Protein AF-A0A507DXB1-F1 (afdb_monomer)

pLDDT: mean 76.37, std 22.43, range [32.22, 96.0]

Sequence (219 aa):
MSDSGNCDELVELLEEDDVKDALNLSEVEEDTAASPPPEQDPILLEKQAWVKRMRLMFCVREDLEITKNIIHEDGTLNQEYFRPPKGIKLMGEEVKKWTEKERGLLVKGIETYGIGHFREISEALLPDWQPNDLRVKSMRLVGRQNLQEYKDWKGDEEAIKAEFERNKDIGTRLGCWKSGVLVYDDDGKVDAEIKANPVKRGADIKGGLERSDKKRRRV

Mean predicted aligned error: 17.16 Å

Foldseek 3Di:
DDDDDDDDDDDDDDPDDDDDDDDDDDDDDDDDDDDPPPPDDVVVVVVVQVQLVVCVVPQDDPVDPLSCQQADPSSHGNPCSVDDPPPPPVPDPPPDDDDPQVVQLLLVLCQPFNQPPLVVSCVPRNVVDDSVNSNVVLQLQLQAPDCPLRVRAHDHSVLSVVSLVVQVVLCVVVVQRDPNHRDDDPVCVSVVVCVVPPRDGPVNVPPPPDDDDPPDDDD

Solvent-accessible surface area (backbone atoms only — not comparable to full-atom values): 13920 Å² total; per-residue (Å²): 138,89,80,92,81,88,78,87,82,90,88,83,90,85,84,89,78,87,85,72,96,80,82,83,88,74,88,83,79,92,79,90,78,88,70,80,78,75,90,68,57,68,69,56,53,51,50,50,53,51,52,20,51,50,39,54,68,71,56,43,46,94,91,38,74,80,29,56,62,46,45,43,98,85,28,46,74,36,67,70,66,77,43,77,62,90,82,65,62,75,83,77,69,74,79,83,74,92,46,70,69,58,52,52,43,48,44,53,30,26,45,72,66,9,37,84,43,35,60,61,31,15,73,75,70,36,69,91,47,55,39,68,56,51,50,56,50,48,21,53,59,37,11,28,67,74,55,74,88,38,56,67,38,45,41,53,72,66,53,34,49,53,44,20,52,53,30,47,52,52,10,61,76,71,72,31,56,52,97,64,18,26,48,86,50,96,84,45,60,56,59,52,52,41,68,76,56,60,81,86,47,64,76,65,69,68,68,80,79,82,86,80,83,82,79,75,86,74,134

Organism: NCBI:txid109895

Radius of gyration: 30.21 Å; Cα contacts (8 Å, |Δi|>4): 173; chains: 1; bounding box: 98×51×79 Å

Structure (mmCIF, N/CA/C/O backbone):
data_AF-A0A507DXB1-F1
#
_entry.id   AF-A0A507DXB1-F1
#
loop_
_atom_site.group_PDB
_atom_site.id
_atom_site.type_symbol
_atom_site.label_atom_id
_atom_site.label_alt_id
_atom_site.label_comp_id
_atom_site.label_asym_id
_atom_site.label_entity_id
_atom_site.label_seq_id
_atom_site.pdbx_PDB_ins_code
_atom_site.Cartn_x
_atom_site.Cartn_y
_atom_site.Cartn_z
_atom_site.occupancy
_atom_site.B_iso_or_equiv
_atom_site.auth_seq_id
_atom_site.auth_comp_id
_atom_site.auth_asym_id
_atom_site.auth_atom_id
_atom_site.pdbx_PDB_model_num
ATOM 1 N N . MET A 1 1 ? 16.036 -32.304 45.472 1.00 38.28 1 MET A N 1
ATOM 2 C CA . MET A 1 1 ? 15.808 -33.636 44.883 1.00 38.28 1 MET A CA 1
ATOM 3 C C . MET A 1 1 ? 14.825 -33.414 43.743 1.00 38.28 1 MET A C 1
ATOM 5 O O . MET A 1 1 ? 13.633 -33.493 43.979 1.00 38.28 1 MET A O 1
ATOM 9 N N . SER A 1 2 ? 15.207 -32.770 42.637 1.00 36.53 2 SER A N 1
ATOM 10 C CA . SER A 1 2 ? 16.297 -33.064 41.679 1.00 36.53 2 SER A CA 1
ATOM 11 C C . SER A 1 2 ? 15.935 -34.235 40.765 1.00 36.53 2 SER A C 1
ATOM 13 O O . SER A 1 2 ? 15.951 -35.363 41.240 1.00 36.53 2 SER A O 1
ATOM 15 N N . ASP A 1 3 ? 15.565 -33.887 39.527 1.00 35.03 3 ASP A N 1
ATOM 16 C CA . ASP A 1 3 ? 15.722 -34.583 38.228 1.00 35.03 3 ASP A CA 1
ATOM 17 C C . ASP A 1 3 ? 14.654 -33.990 37.288 1.00 35.03 3 ASP A C 1
ATOM 19 O O . ASP A 1 3 ? 13.469 -34.209 37.508 1.00 35.03 3 ASP A O 1
ATOM 23 N N . SER A 1 4 ? 14.883 -33.111 36.303 1.00 37.25 4 SER A N 1
ATOM 24 C CA . SER A 1 4 ? 16.007 -32.771 35.408 1.00 37.25 4 SER A CA 1
ATOM 25 C C . SER A 1 4 ? 16.523 -33.901 34.510 1.00 37.25 4 SER A C 1
ATOM 27 O O . SER A 1 4 ? 17.520 -34.538 34.815 1.00 37.25 4 SER A O 1
ATOM 29 N N . GLY A 1 5 ? 15.880 -34.044 33.347 1.00 34.66 5 GLY A N 1
ATOM 30 C CA . GLY A 1 5 ? 16.456 -34.511 32.076 1.00 34.66 5 GLY A CA 1
ATOM 31 C C . GLY A 1 5 ? 15.629 -33.860 30.959 1.00 34.66 5 GLY A C 1
ATOM 32 O O . GLY A 1 5 ? 14.415 -34.034 30.937 1.00 34.66 5 GLY A O 1
ATOM 33 N N . ASN A 1 6 ? 16.117 -32.843 30.251 1.00 32.84 6 ASN A N 1
ATOM 34 C CA . ASN A 1 6 ? 17.173 -32.790 29.229 1.00 32.84 6 ASN A CA 1
ATOM 35 C C . ASN A 1 6 ? 16.816 -33.513 27.918 1.00 32.84 6 ASN A C 1
ATOM 37 O O . ASN A 1 6 ? 16.997 -34.721 27.811 1.00 32.84 6 ASN A O 1
ATOM 41 N N . CYS A 1 7 ? 16.341 -32.718 26.957 1.00 32.81 7 CYS A N 1
ATOM 42 C CA . CYS A 1 7 ? 16.676 -32.739 25.528 1.00 32.81 7 CYS A CA 1
ATOM 43 C C . CYS A 1 7 ? 16.739 -31.237 25.157 1.00 32.81 7 CYS A C 1
ATOM 45 O O . CYS A 1 7 ? 15.731 -30.550 25.325 1.00 32.81 7 CYS A O 1
ATOM 47 N N . ASP A 1 8 ? 17.909 -30.621 24.952 1.00 32.22 8 ASP A N 1
ATOM 48 C CA . ASP A 1 8 ? 18.687 -30.616 23.695 1.00 32.22 8 ASP A CA 1
ATOM 49 C C . ASP A 1 8 ? 17.769 -30.494 22.463 1.00 32.22 8 ASP A C 1
ATOM 51 O O . ASP A 1 8 ? 16.849 -31.288 22.293 1.00 32.22 8 ASP A O 1
ATOM 55 N N . GLU A 1 9 ? 17.909 -29.557 21.530 1.00 37.88 9 GLU A N 1
ATOM 56 C CA . GLU A 1 9 ? 18.975 -28.622 21.149 1.00 37.88 9 GLU A CA 1
ATOM 57 C C . GLU A 1 9 ? 18.393 -27.830 19.942 1.00 37.88 9 GLU A C 1
ATOM 59 O O . GLU A 1 9 ? 17.411 -28.288 19.353 1.00 37.88 9 GLU A O 1
ATOM 64 N N . LEU A 1 10 ? 19.002 -26.706 19.535 1.00 37.66 10 LEU A N 1
ATOM 65 C CA . LEU A 1 10 ? 18.663 -25.832 18.381 1.00 37.66 10 LEU A CA 1
ATOM 66 C C . LEU A 1 10 ? 17.673 -24.689 18.681 1.00 37.66 10 LEU A C 1
ATOM 68 O O . LEU A 1 10 ? 16.461 -24.847 18.587 1.00 37.66 10 LEU A O 1
ATOM 72 N N . VAL A 1 11 ? 18.182 -23.492 18.986 1.00 34.91 11 VAL A N 1
ATOM 73 C CA . VAL A 1 11 ? 18.620 -22.496 17.984 1.00 34.91 11 VAL A CA 1
ATOM 74 C C . VAL A 1 11 ? 19.395 -21.413 18.743 1.00 34.91 11 VAL A C 1
ATOM 76 O O . VAL 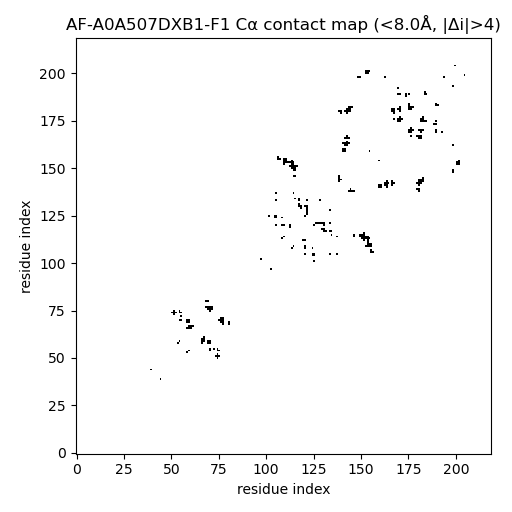A 1 11 ? 18.818 -20.530 19.371 1.00 34.91 11 VAL A O 1
ATOM 79 N N . GLU A 1 12 ? 20.716 -21.506 18.679 1.00 41.00 12 GLU A N 1
ATOM 80 C CA . GLU A 1 12 ? 21.653 -20.425 18.974 1.00 41.00 12 GLU A CA 1
ATOM 81 C C . GLU A 1 12 ? 22.446 -20.177 17.680 1.00 41.00 12 GLU A C 1
ATOM 83 O O . GLU A 1 12 ? 22.574 -21.098 16.869 1.00 41.00 12 GLU A O 1
ATOM 88 N N . LEU A 1 13 ? 22.974 -18.959 17.519 1.00 35.56 13 LEU A N 1
ATOM 89 C CA . LEU A 1 13 ? 23.739 -18.413 16.382 1.00 35.56 13 LEU A CA 1
ATOM 90 C C . LEU A 1 13 ? 22.901 -17.629 15.366 1.00 35.56 13 LEU A C 1
ATOM 92 O O . LEU A 1 13 ? 22.290 -18.193 14.465 1.00 35.56 13 LEU A O 1
ATOM 96 N N . LEU A 1 14 ? 22.929 -16.302 15.507 1.00 36.12 14 LEU A N 1
ATOM 97 C CA . LEU A 1 14 ? 23.659 -15.410 14.595 1.00 36.12 14 LEU A CA 1
ATOM 98 C C . LEU A 1 14 ? 23.798 -14.039 15.285 1.00 36.12 14 LEU A C 1
ATOM 100 O O . LEU A 1 14 ? 22.979 -13.139 15.113 1.00 36.12 14 LEU A O 1
ATOM 104 N N . GLU A 1 15 ? 24.833 -13.924 16.119 1.00 40.66 15 GLU A N 1
ATOM 105 C CA . GLU A 1 15 ? 25.498 -12.649 16.389 1.00 40.66 15 GLU A CA 1
ATOM 106 C C . GLU A 1 15 ? 26.364 -12.353 15.155 1.00 40.66 15 GLU A C 1
ATOM 108 O O . GLU A 1 15 ? 27.255 -13.133 14.820 1.00 40.66 15 GLU A O 1
ATOM 113 N N . GLU A 1 16 ? 26.056 -11.282 14.428 1.00 46.09 16 GLU A N 1
ATOM 114 C CA . GLU A 1 16 ? 26.865 -10.798 13.307 1.00 46.09 16 GLU A CA 1
ATOM 115 C C . GLU A 1 16 ? 27.632 -9.556 13.761 1.00 46.09 16 GLU A C 1
ATOM 117 O O . GLU A 1 16 ? 27.211 -8.435 13.503 1.00 46.09 16 GLU A O 1
ATOM 122 N N . ASP A 1 17 ? 28.755 -9.773 14.440 1.00 34.25 17 ASP A N 1
ATOM 123 C CA . ASP A 1 17 ? 29.845 -8.805 14.532 1.00 34.25 17 ASP A CA 1
ATOM 124 C C . ASP A 1 17 ? 31.179 -9.573 14.423 1.00 34.25 17 ASP A C 1
ATOM 126 O O . ASP A 1 17 ? 31.334 -10.668 14.960 1.00 34.25 17 ASP A O 1
ATOM 130 N N . ASP A 1 18 ? 32.124 -8.986 13.685 1.00 35.28 18 ASP A N 1
ATOM 131 C CA . ASP A 1 18 ? 33.522 -9.400 13.476 1.00 35.28 18 ASP A CA 1
ATOM 132 C C . ASP A 1 18 ? 33.858 -10.482 12.426 1.00 35.28 18 ASP A C 1
ATOM 134 O O . ASP A 1 18 ? 34.346 -11.574 12.723 1.00 35.28 18 ASP A O 1
ATOM 138 N N . VAL A 1 19 ? 33.860 -10.068 11.149 1.00 39.81 19 VAL A N 1
ATOM 139 C CA . VAL A 1 19 ? 34.942 -10.453 10.219 1.00 39.81 19 VAL A CA 1
ATOM 140 C C . VAL A 1 19 ? 35.536 -9.213 9.540 1.00 39.81 19 VAL A C 1
ATOM 142 O O . VAL A 1 19 ? 35.139 -8.813 8.453 1.00 39.81 19 VAL A O 1
ATOM 145 N N . LYS A 1 20 ? 36.545 -8.663 10.222 1.00 34.28 20 LYS A N 1
ATOM 146 C CA . LYS A 1 20 ? 37.866 -8.276 9.695 1.00 34.28 20 LYS A CA 1
ATOM 147 C C . LYS A 1 20 ? 37.921 -7.315 8.502 1.00 34.28 20 LYS A C 1
ATOM 149 O O . LYS A 1 20 ? 37.844 -7.704 7.340 1.00 34.28 20 LYS A O 1
ATOM 154 N N . ASP A 1 21 ? 38.286 -6.083 8.849 1.00 36.31 21 ASP A N 1
ATOM 155 C CA . ASP A 1 21 ? 39.489 -5.406 8.349 1.00 36.31 21 ASP A CA 1
ATOM 156 C C . ASP A 1 21 ? 40.369 -6.257 7.421 1.00 36.31 21 ASP A C 1
ATOM 158 O O . ASP A 1 21 ? 41.100 -7.139 7.877 1.00 36.31 21 ASP A O 1
ATOM 162 N N . ALA A 1 22 ? 40.332 -5.934 6.129 1.00 37.22 22 ALA A N 1
ATOM 163 C CA . ALA A 1 22 ? 41.485 -5.979 5.228 1.00 37.22 22 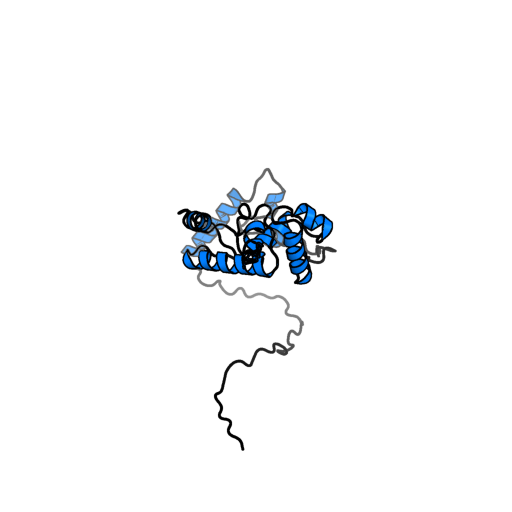ALA A CA 1
ATOM 164 C C . ALA A 1 22 ? 41.094 -5.445 3.840 1.00 37.22 22 ALA A C 1
ATOM 166 O O . ALA A 1 22 ? 41.004 -6.205 2.881 1.00 37.22 22 ALA A O 1
ATOM 167 N N . LEU A 1 23 ? 40.907 -4.130 3.695 1.00 34.09 23 LEU A N 1
ATOM 168 C CA . LEU A 1 23 ? 41.074 -3.479 2.390 1.00 34.09 23 LEU A CA 1
ATOM 169 C C . LEU A 1 23 ? 41.977 -2.260 2.548 1.00 34.09 23 LEU A C 1
ATOM 171 O O . LEU A 1 23 ? 41.557 -1.109 2.622 1.00 34.09 23 LEU A O 1
ATOM 175 N N . ASN A 1 24 ? 43.260 -2.599 2.624 1.00 34.44 24 ASN A N 1
ATOM 176 C CA . ASN A 1 24 ? 44.391 -1.735 2.364 1.00 34.44 24 ASN A CA 1
ATOM 177 C C . ASN A 1 24 ? 44.266 -1.196 0.925 1.00 34.44 24 ASN A C 1
ATOM 179 O O . ASN A 1 24 ? 44.469 -1.933 -0.040 1.00 34.44 24 ASN A O 1
ATOM 183 N N . LEU A 1 25 ? 43.865 0.071 0.790 1.00 44.59 25 LEU A N 1
ATOM 184 C CA . LEU A 1 25 ? 43.960 0.830 -0.453 1.00 44.59 25 LEU A CA 1
ATOM 185 C C . LEU A 1 25 ? 45.424 1.247 -0.644 1.00 44.59 25 LEU A C 1
ATOM 187 O O . LEU A 1 25 ? 45.868 2.246 -0.083 1.00 44.59 25 LEU A O 1
ATOM 191 N N . SER A 1 26 ? 46.156 0.509 -1.470 1.00 38.88 26 SER A N 1
ATOM 192 C CA . SER A 1 26 ? 47.374 1.010 -2.104 1.00 38.88 26 SER A CA 1
ATOM 193 C C . SER A 1 26 ? 47.528 0.373 -3.482 1.00 38.88 26 SER A C 1
ATOM 195 O O . SER A 1 26 ? 47.745 -0.830 -3.581 1.00 38.88 26 SER A O 1
ATOM 197 N N . GLU A 1 27 ? 47.353 1.219 -4.498 1.00 46.84 27 GLU A N 1
ATOM 198 C CA . GLU A 1 27 ? 48.038 1.213 -5.796 1.00 46.84 27 GLU A CA 1
ATOM 199 C C . GLU A 1 27 ? 48.141 -0.125 -6.544 1.00 46.84 27 GLU A C 1
ATOM 201 O O . GLU A 1 27 ? 49.010 -0.951 -6.278 1.00 46.84 27 GLU A O 1
ATOM 206 N N . VAL A 1 28 ? 47.325 -0.267 -7.593 1.00 37.84 28 VAL A N 1
ATOM 207 C CA . VAL A 1 28 ? 47.733 -1.025 -8.781 1.00 37.84 28 VAL A CA 1
ATOM 208 C C . VAL A 1 28 ? 47.441 -0.159 -10.000 1.00 37.84 28 VAL A C 1
ATOM 210 O O . VAL A 1 28 ? 46.286 0.096 -10.342 1.00 37.84 28 VAL A O 1
ATOM 213 N N . GLU A 1 29 ? 48.526 0.349 -10.573 1.00 39.09 29 GLU A N 1
ATOM 214 C CA . GLU A 1 29 ? 48.597 1.046 -11.851 1.00 39.09 29 GLU A CA 1
ATOM 215 C C . GLU A 1 29 ? 48.183 0.124 -13.013 1.00 39.09 29 GLU A C 1
ATOM 217 O O . GLU A 1 29 ? 48.260 -1.104 -12.928 1.00 39.09 29 GLU A O 1
ATOM 222 N N . GLU A 1 30 ? 47.734 0.743 -14.106 1.00 43.84 30 GLU A N 1
ATOM 223 C CA . GLU A 1 30 ? 47.574 0.122 -15.422 1.00 43.84 30 GLU A CA 1
ATOM 224 C C . GLU A 1 30 ? 48.871 -0.580 -15.856 1.00 43.84 30 GLU A C 1
ATOM 226 O O . GLU A 1 30 ? 49.918 0.054 -15.873 1.00 43.84 30 GLU A O 1
ATOM 231 N N . ASP A 1 31 ? 48.797 -1.838 -16.307 1.00 33.75 31 ASP A N 1
ATOM 232 C CA . ASP A 1 31 ? 49.164 -2.121 -17.698 1.00 33.75 31 ASP A CA 1
ATOM 233 C C . ASP A 1 31 ? 48.713 -3.504 -18.203 1.00 33.75 31 ASP A C 1
ATOM 235 O O . ASP A 1 31 ? 48.692 -4.517 -17.507 1.00 33.75 31 ASP A O 1
ATOM 239 N N . THR A 1 32 ? 48.345 -3.481 -19.478 1.00 42.72 32 THR A N 1
ATOM 240 C CA . THR A 1 32 ? 48.040 -4.538 -20.454 1.00 42.72 32 THR A CA 1
ATOM 241 C C . THR A 1 32 ? 48.289 -6.021 -20.118 1.00 42.72 32 THR A C 1
ATOM 243 O O . THR A 1 32 ? 49.425 -6.468 -20.007 1.00 42.72 32 THR A O 1
ATOM 246 N N . ALA A 1 33 ? 47.227 -6.830 -20.231 1.00 36.03 33 ALA A N 1
ATOM 247 C CA . ALA A 1 33 ? 47.224 -8.071 -21.023 1.00 36.03 33 ALA A CA 1
ATOM 248 C C . ALA A 1 33 ? 45.775 -8.546 -21.229 1.00 36.03 33 ALA A C 1
ATOM 250 O O . ALA A 1 33 ? 45.155 -9.134 -20.343 1.00 36.03 33 ALA A O 1
ATOM 251 N N . ALA A 1 34 ? 45.217 -8.275 -22.410 1.00 46.41 34 ALA A N 1
ATOM 252 C CA . ALA A 1 34 ? 43.920 -8.799 -22.818 1.00 46.41 34 ALA A CA 1
ATOM 253 C C . ALA A 1 34 ? 43.987 -10.333 -22.920 1.00 46.41 34 ALA A C 1
ATOM 255 O O . ALA A 1 34 ? 44.493 -10.885 -23.896 1.00 46.41 34 ALA A O 1
ATOM 256 N N . SER A 1 35 ? 43.475 -11.017 -21.897 1.00 47.25 35 SER A N 1
ATOM 257 C CA . SER A 1 35 ? 43.121 -12.433 -21.987 1.00 47.25 35 SER A CA 1
ATOM 258 C C . SER A 1 35 ? 42.075 -12.610 -23.099 1.00 47.25 35 SER A C 1
ATOM 260 O O . SER A 1 35 ? 41.149 -11.791 -23.174 1.00 47.25 35 SER A O 1
ATOM 262 N N . PRO A 1 36 ? 42.191 -13.622 -23.983 1.00 50.97 36 PRO A N 1
ATOM 263 C CA . PRO A 1 36 ? 41.185 -13.856 -25.010 1.00 50.97 36 PRO A CA 1
ATOM 264 C C . PRO A 1 36 ? 39.817 -14.082 -24.345 1.00 50.97 36 PRO A C 1
ATOM 266 O O . PRO A 1 36 ? 39.735 -14.803 -23.345 1.00 50.97 36 PRO A O 1
ATOM 269 N N . PRO A 1 37 ? 38.741 -13.452 -24.851 1.00 61.34 37 PRO A N 1
ATOM 270 C CA . PRO A 1 37 ? 37.418 -13.612 -24.270 1.00 61.34 37 PRO A CA 1
ATOM 271 C C . PRO A 1 37 ? 37.011 -15.096 -24.307 1.00 61.34 37 PRO A C 1
ATOM 273 O O . PRO A 1 37 ? 37.304 -15.775 -25.294 1.00 61.34 37 PRO A O 1
ATOM 276 N N . PRO A 1 38 ? 36.352 -15.612 -23.252 1.00 63.47 38 PRO A N 1
ATOM 277 C CA . PRO A 1 38 ? 35.874 -16.993 -23.224 1.00 63.47 38 PRO A CA 1
ATOM 278 C C . PRO A 1 38 ? 34.984 -17.252 -24.444 1.00 63.47 38 PRO A C 1
ATOM 280 O O . PRO A 1 38 ? 34.210 -16.368 -24.811 1.00 63.47 38 PRO A O 1
ATOM 283 N N . GLU A 1 39 ? 35.098 -18.432 -25.068 1.00 65.44 39 GLU A N 1
ATOM 284 C CA . GLU A 1 39 ? 34.248 -18.863 -26.190 1.00 65.44 39 GLU A CA 1
ATOM 285 C C . GLU A 1 39 ? 32.771 -18.648 -25.826 1.00 65.44 39 GLU A C 1
ATOM 287 O O . GLU A 1 39 ? 32.185 -19.387 -25.035 1.00 65.44 39 GLU A O 1
ATOM 292 N N . GLN A 1 40 ? 32.181 -17.569 -26.341 1.00 67.06 40 GLN A N 1
ATOM 293 C CA . GLN A 1 40 ? 30.788 -17.239 -26.077 1.00 67.06 40 GLN A CA 1
ATOM 294 C C . GLN A 1 40 ? 29.908 -18.120 -26.959 1.00 67.06 40 GLN A C 1
ATOM 296 O O . GLN A 1 40 ? 30.174 -18.272 -28.151 1.00 67.06 40 GLN A O 1
ATOM 301 N N . ASP A 1 41 ? 28.844 -18.672 -26.374 1.00 81.62 41 ASP A N 1
ATOM 302 C CA . ASP A 1 41 ? 27.838 -19.443 -27.104 1.00 81.62 41 ASP A CA 1
ATOM 303 C C . ASP A 1 41 ? 27.349 -18.633 -28.330 1.00 81.62 41 ASP A C 1
ATOM 305 O O . ASP A 1 41 ? 26.879 -17.497 -28.162 1.00 81.62 41 ASP A O 1
ATOM 309 N N . PRO A 1 42 ? 27.449 -19.173 -29.561 1.00 82.00 42 PRO A N 1
ATOM 310 C CA . PRO A 1 42 ? 27.051 -18.472 -30.783 1.00 82.00 42 PRO A CA 1
ATOM 311 C C . PRO A 1 42 ? 25.597 -17.979 -30.744 1.00 82.00 42 PRO A C 1
ATOM 313 O O . PRO A 1 42 ? 25.289 -16.925 -31.305 1.00 82.00 42 PRO A O 1
ATOM 316 N N . ILE A 1 43 ? 24.712 -18.673 -30.019 1.00 85.62 43 ILE A N 1
ATOM 317 C CA . ILE A 1 43 ? 23.310 -18.270 -29.842 1.00 85.62 43 ILE A CA 1
ATOM 318 C C . ILE A 1 43 ? 23.207 -16.995 -28.991 1.00 85.62 43 ILE A C 1
ATOM 320 O O . ILE A 1 43 ? 22.353 -16.136 -29.234 1.00 85.62 43 ILE A O 1
ATOM 324 N N . LEU A 1 44 ? 24.066 -16.841 -27.979 1.00 85.88 44 LEU A N 1
ATOM 325 C CA . LEU A 1 44 ? 24.095 -15.641 -27.140 1.00 85.88 44 LEU A CA 1
ATOM 326 C C . LEU A 1 44 ? 24.641 -14.438 -27.907 1.00 85.88 44 LEU A C 1
ATOM 328 O O . LEU A 1 44 ? 24.080 -13.349 -27.782 1.00 85.88 44 LEU A O 1
ATOM 332 N N . LEU A 1 45 ? 25.668 -14.632 -28.735 1.00 87.75 45 LEU A N 1
ATOM 333 C CA . LEU A 1 45 ? 26.216 -13.590 -29.611 1.00 87.75 45 LEU A CA 1
ATOM 334 C C . LEU A 1 45 ? 25.162 -13.063 -30.592 1.00 87.75 45 LEU A C 1
ATOM 336 O O . LEU A 1 45 ? 24.993 -11.849 -30.729 1.00 87.75 45 LEU A O 1
ATOM 340 N N . GLU A 1 46 ? 24.399 -13.959 -31.224 1.00 91.75 46 GLU A N 1
ATOM 341 C CA . GLU A 1 46 ? 23.321 -13.574 -32.138 1.00 91.75 46 GLU A CA 1
ATOM 342 C C . GLU A 1 46 ? 22.226 -12.773 -31.419 1.00 91.75 46 GLU A C 1
ATOM 344 O O . GLU A 1 46 ? 21.817 -11.702 -31.883 1.00 91.75 46 GLU A O 1
ATOM 349 N N . LYS A 1 47 ? 21.798 -13.239 -30.238 1.00 90.81 47 LYS A N 1
ATOM 350 C CA . LYS A 1 47 ? 20.825 -12.526 -29.398 1.00 90.81 47 LYS A CA 1
ATOM 351 C C . LYS A 1 47 ? 21.336 -11.151 -28.979 1.00 90.81 47 LYS A C 1
ATOM 353 O O . LYS A 1 47 ? 20.593 -10.176 -29.065 1.00 90.81 47 LYS A O 1
ATOM 358 N N . GLN A 1 48 ? 22.593 -11.043 -28.555 1.00 90.44 48 GLN A N 1
ATOM 359 C CA . GLN A 1 48 ? 23.194 -9.765 -28.170 1.00 90.44 48 GLN A CA 1
ATOM 360 C C . GLN A 1 48 ? 23.268 -8.798 -29.354 1.00 90.44 48 GLN A C 1
ATOM 362 O O . GLN A 1 48 ? 22.914 -7.628 -29.205 1.00 90.44 48 GLN A O 1
ATOM 367 N N . ALA A 1 49 ? 23.655 -9.277 -30.539 1.00 91.25 49 ALA A N 1
ATOM 368 C CA . ALA A 1 49 ? 23.664 -8.471 -31.754 1.00 91.25 49 ALA A CA 1
ATOM 369 C C . ALA A 1 49 ? 22.252 -7.990 -32.125 1.00 91.25 49 ALA A C 1
ATOM 371 O O . ALA A 1 49 ? 22.065 -6.826 -32.483 1.00 91.25 49 ALA A O 1
ATOM 372 N N . TRP A 1 50 ? 21.240 -8.852 -31.990 1.00 94.31 50 TRP A N 1
ATOM 373 C CA . TRP A 1 50 ? 19.844 -8.470 -32.196 1.00 94.31 50 TRP A CA 1
ATOM 374 C C . TRP A 1 50 ? 19.382 -7.404 -31.192 1.00 94.31 50 TRP A C 1
ATOM 376 O O . TRP A 1 50 ? 18.826 -6.388 -31.603 1.00 94.31 50 TRP A O 1
ATOM 386 N N . VAL A 1 51 ? 19.684 -7.567 -29.899 1.00 93.19 51 VAL A N 1
ATOM 387 C CA . VAL A 1 51 ? 19.347 -6.582 -28.855 1.00 93.19 51 VAL A CA 1
ATOM 388 C C . VAL A 1 51 ? 20.003 -5.225 -29.130 1.00 93.19 51 VAL A C 1
ATOM 390 O O . VAL A 1 51 ? 19.337 -4.196 -29.016 1.00 93.19 51 VAL A O 1
ATOM 393 N N . LYS A 1 52 ? 21.286 -5.206 -29.518 1.00 92.62 52 LYS A N 1
ATOM 394 C CA . LYS A 1 52 ? 22.005 -3.972 -29.881 1.00 92.62 52 LYS A CA 1
ATOM 395 C C . LYS A 1 52 ? 21.319 -3.248 -31.040 1.00 92.62 52 LYS A C 1
ATOM 397 O O . LYS A 1 52 ? 21.055 -2.052 -30.942 1.00 92.62 52 LYS A O 1
ATOM 402 N N . ARG A 1 53 ? 20.938 -3.982 -32.094 1.00 93.50 53 ARG A N 1
ATOM 403 C CA . ARG A 1 53 ? 20.184 -3.424 -33.231 1.00 93.50 53 ARG A CA 1
ATOM 404 C C . ARG A 1 53 ? 18.832 -2.852 -32.808 1.00 93.50 53 ARG A C 1
ATOM 406 O O . ARG A 1 53 ? 18.496 -1.742 -33.206 1.00 93.50 53 ARG A O 1
ATOM 413 N N . MET A 1 54 ? 18.077 -3.576 -31.982 1.00 93.75 54 MET A N 1
ATOM 414 C CA . MET A 1 54 ? 16.774 -3.112 -31.495 1.00 93.75 54 MET A CA 1
ATOM 415 C C . MET A 1 54 ? 16.894 -1.813 -30.691 1.00 93.75 54 MET A C 1
ATOM 417 O O . MET A 1 54 ? 16.094 -0.900 -30.868 1.00 93.75 54 MET A O 1
ATOM 421 N N . ARG A 1 55 ? 17.918 -1.687 -29.843 1.00 92.19 55 ARG A N 1
ATOM 422 C CA . ARG A 1 55 ? 18.156 -0.459 -29.071 1.00 92.19 55 ARG A CA 1
ATOM 423 C C . ARG A 1 55 ? 18.439 0.740 -29.969 1.00 92.19 55 ARG A C 1
ATOM 425 O O . ARG A 1 55 ? 17.845 1.791 -29.759 1.00 92.19 55 ARG A O 1
ATOM 432 N N . LEU A 1 56 ? 19.286 0.574 -30.983 1.00 89.81 56 LEU A N 1
ATOM 433 C CA . LEU A 1 56 ? 19.592 1.650 -31.929 1.00 89.81 56 LEU A CA 1
ATOM 434 C C . LEU A 1 56 ? 18.350 2.115 -32.703 1.00 89.81 56 LEU A C 1
ATOM 436 O O . LEU A 1 56 ? 18.198 3.307 -32.928 1.00 89.81 56 LEU A O 1
ATOM 440 N N . MET A 1 57 ? 17.441 1.200 -33.060 1.00 89.25 57 MET A N 1
ATOM 441 C CA . MET A 1 57 ? 16.217 1.557 -33.793 1.00 89.25 57 MET A CA 1
ATOM 442 C C . MET A 1 57 ? 15.146 2.226 -32.925 1.00 89.25 57 MET A C 1
ATOM 444 O O . MET A 1 57 ? 14.435 3.100 -33.409 1.00 89.25 57 MET A O 1
ATOM 448 N N . PHE A 1 58 ? 14.971 1.773 -31.678 1.00 90.19 58 PHE A N 1
ATOM 449 C CA . PHE A 1 58 ? 13.789 2.126 -30.880 1.00 90.19 58 PHE A CA 1
ATOM 450 C C . PHE A 1 58 ? 14.077 3.018 -29.672 1.00 90.19 58 PHE A C 1
ATOM 452 O O . PHE A 1 58 ? 13.158 3.667 -29.174 1.00 90.19 58 PHE A O 1
ATOM 459 N N . CYS A 1 59 ? 15.314 3.052 -29.170 1.00 86.44 59 CYS A N 1
ATOM 460 C CA . CYS A 1 59 ? 15.654 3.842 -27.985 1.00 86.44 59 CYS A CA 1
ATOM 461 C C . CYS A 1 59 ? 16.213 5.225 -28.326 1.00 86.44 59 CYS A C 1
ATOM 463 O O . CYS A 1 59 ? 16.059 6.130 -27.511 1.00 86.44 59 CYS A O 1
ATOM 465 N N . VAL A 1 60 ? 16.839 5.395 -29.494 1.00 85.94 60 VAL A N 1
ATOM 466 C CA . VAL A 1 60 ? 17.369 6.685 -29.953 1.00 85.94 60 VAL A CA 1
ATOM 467 C C . VAL A 1 60 ? 16.403 7.277 -30.966 1.00 85.94 60 VAL A C 1
ATOM 469 O O . VAL A 1 60 ? 16.090 6.654 -31.977 1.00 85.94 60 VAL A O 1
ATOM 472 N N . ARG A 1 61 ? 15.917 8.483 -30.689 1.00 86.81 61 ARG A N 1
ATOM 473 C CA . ARG A 1 61 ? 15.013 9.214 -31.571 1.00 86.81 61 ARG A CA 1
ATOM 474 C C . ARG A 1 61 ? 15.653 10.520 -32.012 1.00 86.81 61 ARG A C 1
ATOM 476 O O . ARG A 1 61 ? 16.089 11.309 -31.177 1.00 86.81 61 ARG A O 1
ATOM 483 N N . GLU A 1 62 ? 15.668 10.765 -33.320 1.00 84.75 62 GLU A N 1
ATOM 484 C CA . GLU A 1 62 ? 16.273 11.972 -33.900 1.00 84.75 62 GLU A CA 1
ATOM 485 C C . GLU A 1 62 ? 15.592 13.263 -33.424 1.00 84.75 62 GLU A C 1
ATOM 487 O O . GLU A 1 62 ? 16.249 14.293 -33.294 1.00 84.75 62 GLU A O 1
ATOM 492 N N . ASP A 1 63 ? 14.297 13.201 -33.109 1.00 90.00 63 ASP A N 1
ATOM 493 C CA . ASP A 1 63 ? 13.503 14.346 -32.665 1.00 90.00 63 ASP A CA 1
ATOM 494 C C . ASP A 1 63 ? 13.634 14.661 -31.164 1.00 90.00 63 ASP A C 1
ATOM 496 O O . ASP A 1 63 ? 13.192 15.720 -30.721 1.00 90.00 63 ASP A O 1
ATOM 500 N N . LEU A 1 64 ? 14.252 13.776 -30.372 1.00 85.69 64 LEU A N 1
ATOM 501 C CA . LEU A 1 64 ? 14.395 13.934 -28.924 1.00 85.69 64 LEU A CA 1
ATOM 502 C C . LEU A 1 64 ? 15.861 13.828 -28.497 1.00 85.69 64 LEU A C 1
ATOM 504 O O . LEU A 1 64 ? 16.363 12.739 -28.214 1.00 85.69 64 LEU A O 1
ATOM 508 N N . GLU A 1 65 ? 16.519 14.979 -28.344 1.00 83.94 65 GLU A N 1
ATOM 509 C CA . GLU A 1 65 ? 17.934 15.082 -27.946 1.00 83.94 65 GLU A CA 1
ATOM 510 C C . GLU A 1 65 ? 18.262 14.291 -26.668 1.00 83.94 65 GLU A C 1
ATOM 512 O O . GLU A 1 65 ? 19.300 13.642 -26.579 1.00 83.94 65 GLU A O 1
ATOM 517 N N . ILE A 1 66 ? 17.337 14.2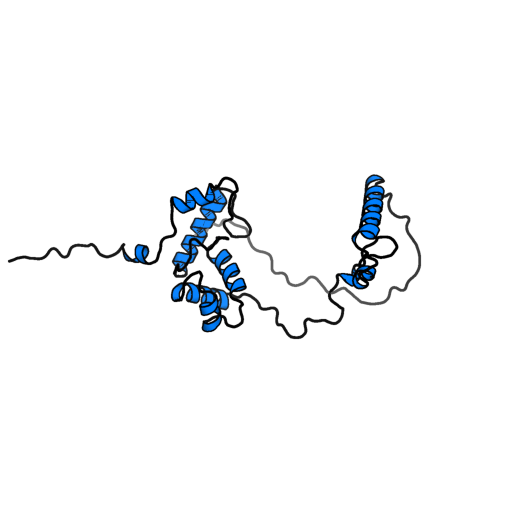71 -25.699 1.00 83.25 66 ILE A N 1
ATOM 518 C CA . ILE A 1 66 ? 17.501 13.554 -24.425 1.00 83.25 66 ILE A CA 1
ATOM 519 C C . ILE A 1 66 ? 17.732 12.046 -24.609 1.00 83.25 66 ILE A C 1
ATOM 521 O O . ILE A 1 66 ? 18.377 11.412 -23.777 1.00 83.25 66 ILE A O 1
ATOM 525 N N . THR A 1 67 ? 17.246 11.470 -25.712 1.00 84.19 67 THR A N 1
ATOM 526 C CA . THR A 1 67 ? 17.351 10.031 -25.979 1.00 84.19 67 THR A CA 1
ATOM 527 C C . THR A 1 67 ? 18.706 9.606 -26.535 1.00 84.19 67 THR A C 1
ATOM 529 O O . THR A 1 67 ? 19.073 8.436 -26.428 1.00 84.19 67 THR A O 1
ATOM 532 N N . LYS A 1 68 ? 19.497 10.550 -27.059 1.00 85.38 68 LYS A N 1
ATOM 533 C CA . LYS A 1 68 ? 20.814 10.271 -27.651 1.00 85.38 68 LYS A CA 1
ATOM 534 C C . LYS A 1 68 ? 21.840 9.788 -26.627 1.00 85.38 68 LYS A C 1
ATOM 536 O O . LYS A 1 68 ? 22.753 9.057 -26.976 1.00 85.38 68 LYS A O 1
ATOM 541 N N . ASN A 1 69 ? 21.653 10.136 -25.354 1.00 87.12 69 ASN A N 1
ATOM 542 C CA . ASN A 1 69 ? 22.557 9.739 -24.273 1.00 87.12 69 ASN A CA 1
ATOM 543 C C . ASN A 1 69 ? 22.179 8.398 -23.615 1.00 87.12 69 ASN A C 1
ATOM 545 O O . ASN A 1 69 ? 22.882 7.960 -22.705 1.00 87.12 69 ASN A O 1
ATOM 549 N N . ILE A 1 70 ? 21.086 7.751 -24.044 1.00 89.06 70 ILE A N 1
ATOM 550 C CA . ILE A 1 70 ? 20.579 6.500 -23.451 1.00 89.06 70 ILE A CA 1
ATOM 551 C C . ILE A 1 70 ? 21.387 5.282 -23.925 1.00 89.06 70 ILE A C 1
ATOM 553 O O . ILE A 1 70 ? 21.651 4.360 -23.148 1.00 89.06 70 ILE A O 1
ATOM 557 N N . ILE A 1 71 ? 21.761 5.265 -25.206 1.00 91.69 71 ILE A N 1
ATOM 558 C CA . ILE A 1 71 ? 22.428 4.151 -25.890 1.00 91.69 71 ILE A CA 1
ATOM 559 C C . ILE A 1 71 ? 23.710 4.675 -26.535 1.00 91.69 71 ILE A C 1
ATOM 561 O O . ILE A 1 71 ? 23.696 5.733 -27.156 1.00 91.69 71 ILE A O 1
ATOM 565 N N . HIS A 1 72 ? 24.810 3.940 -26.393 1.00 89.12 72 HIS A N 1
ATOM 566 C CA . HIS A 1 72 ? 26.055 4.228 -27.100 1.00 89.12 72 HIS A CA 1
ATOM 567 C C . HIS A 1 72 ? 25.939 3.856 -28.586 1.00 89.12 72 HIS A C 1
ATOM 569 O O . HIS A 1 72 ? 25.116 3.028 -28.971 1.00 89.12 72 HIS A O 1
ATOM 575 N N . GLU A 1 73 ? 26.801 4.415 -29.433 1.00 87.81 73 GLU A N 1
ATOM 576 C CA . GLU A 1 73 ? 26.784 4.165 -30.885 1.00 87.81 73 GLU A CA 1
ATOM 577 C C . GLU A 1 73 ? 26.950 2.676 -31.255 1.00 87.81 73 GLU A C 1
ATOM 579 O O . GLU A 1 73 ? 26.469 2.229 -32.293 1.00 87.81 73 GLU A O 1
ATOM 584 N N . ASP A 1 74 ? 27.557 1.873 -30.375 1.00 87.06 74 ASP A N 1
ATOM 585 C CA . ASP A 1 74 ? 27.732 0.424 -30.536 1.00 87.06 74 ASP A CA 1
ATOM 586 C C . ASP A 1 74 ? 26.493 -0.412 -30.127 1.00 87.06 74 ASP A C 1
ATOM 588 O O . ASP A 1 74 ? 26.528 -1.650 -30.128 1.00 87.06 74 ASP A O 1
ATOM 592 N N . GLY A 1 75 ? 25.394 0.251 -29.750 1.00 85.56 75 GLY A N 1
ATOM 593 C CA . GLY A 1 75 ? 24.143 -0.357 -29.293 1.00 85.56 75 GLY A CA 1
ATOM 594 C C . GLY A 1 75 ? 24.164 -0.851 -27.841 1.00 85.56 75 GLY A C 1
ATOM 595 O O . GLY A 1 75 ? 23.214 -1.513 -27.393 1.00 85.56 75 GLY A O 1
ATOM 596 N N . THR A 1 76 ? 25.232 -0.573 -27.087 1.00 89.75 76 THR A N 1
ATOM 597 C CA . THR A 1 76 ? 25.290 -0.863 -25.649 1.00 89.75 76 THR A CA 1
ATOM 598 C C . THR A 1 76 ? 24.569 0.206 -24.829 1.00 89.75 76 THR A C 1
ATOM 600 O O . THR A 1 76 ? 24.354 1.335 -25.262 1.00 89.75 76 THR A O 1
ATOM 603 N N . LEU A 1 77 ? 24.104 -0.184 -23.641 1.00 90.31 77 LEU A N 1
ATOM 604 C CA . LEU A 1 77 ? 23.336 0.692 -22.759 1.00 90.31 77 LEU A CA 1
ATOM 605 C C . LEU A 1 77 ? 24.286 1.619 -21.996 1.00 90.31 77 LEU A C 1
ATOM 607 O O . LEU A 1 77 ? 25.202 1.124 -21.338 1.00 90.31 77 LEU A O 1
ATOM 611 N N . ASN A 1 78 ? 24.020 2.924 -22.002 1.00 90.19 78 ASN A N 1
ATOM 612 C CA . ASN A 1 78 ? 24.743 3.856 -21.148 1.00 90.19 78 ASN A CA 1
ATOM 613 C C . ASN A 1 78 ? 24.264 3.710 -19.697 1.00 90.19 78 ASN A C 1
ATOM 615 O O . ASN A 1 78 ? 23.264 4.298 -19.292 1.00 90.19 78 ASN A O 1
ATOM 619 N N . GLN A 1 79 ? 24.971 2.912 -18.898 1.00 87.69 79 GLN A N 1
ATOM 620 C CA . GLN A 1 79 ? 24.609 2.661 -17.496 1.00 87.69 79 GLN A CA 1
ATOM 621 C C . GLN A 1 79 ? 24.638 3.931 -16.636 1.00 87.69 79 GLN A C 1
ATOM 623 O O . GLN A 1 79 ? 23.896 4.029 -15.661 1.00 87.69 79 GLN A O 1
ATOM 628 N N . GLU A 1 80 ? 25.471 4.912 -16.989 1.00 85.94 80 GLU A N 1
ATOM 629 C CA . GLU A 1 80 ? 25.571 6.173 -16.252 1.00 85.94 80 GLU A CA 1
ATOM 630 C C . GLU A 1 80 ? 24.307 7.027 -16.426 1.00 85.94 80 GLU A C 1
ATOM 632 O O . GLU A 1 80 ? 23.907 7.704 -15.486 1.00 85.94 80 GLU A O 1
ATOM 637 N N . TYR A 1 81 ? 23.622 6.925 -17.572 1.00 85.12 81 TYR A N 1
ATOM 638 C CA . TYR A 1 81 ? 22.350 7.616 -17.819 1.00 85.12 81 TYR A CA 1
ATOM 639 C C . TYR A 1 81 ? 21.253 7.215 -16.817 1.00 85.12 81 TYR A C 1
ATOM 641 O O . TYR A 1 81 ? 20.425 8.038 -16.434 1.00 85.12 81 TYR A O 1
ATOM 649 N N . PHE A 1 82 ? 21.242 5.951 -16.378 1.00 83.94 82 PHE A N 1
ATOM 650 C CA . PHE A 1 82 ? 20.237 5.417 -15.447 1.00 83.94 82 PHE A CA 1
ATOM 651 C C . PHE A 1 82 ? 20.639 5.538 -13.980 1.00 83.94 82 PHE A C 1
ATOM 653 O O . PHE A 1 82 ? 19.852 5.198 -13.092 1.00 83.94 82 PHE A O 1
ATOM 660 N N . ARG A 1 83 ? 21.858 6.002 -13.703 1.00 81.88 83 ARG A N 1
ATOM 661 C CA . ARG A 1 83 ? 22.277 6.273 -12.335 1.00 81.88 83 ARG A CA 1
ATOM 662 C C . ARG A 1 83 ? 21.742 7.638 -11.906 1.00 81.88 83 ARG A C 1
ATOM 664 O O . ARG A 1 83 ? 21.775 8.582 -12.694 1.00 81.88 83 ARG A O 1
ATOM 671 N N . PRO A 1 84 ? 21.283 7.776 -10.651 1.00 78.31 84 PRO A N 1
ATOM 672 C CA . PRO A 1 84 ? 21.033 9.089 -10.076 1.00 78.31 84 PRO A CA 1
ATOM 673 C C . PRO A 1 84 ? 22.269 9.980 -10.271 1.00 78.31 84 PRO A C 1
ATOM 675 O O . PRO A 1 84 ? 23.388 9.486 -10.088 1.00 78.31 84 PRO A O 1
ATOM 678 N N . PRO A 1 85 ? 22.108 11.266 -10.631 1.00 76.25 85 PRO A N 1
ATOM 679 C CA . PRO A 1 85 ? 23.247 12.141 -10.866 1.00 76.25 85 PRO A CA 1
ATOM 680 C C . PRO A 1 85 ? 24.191 12.144 -9.659 1.00 76.25 85 PRO A C 1
ATOM 682 O O . PRO A 1 85 ? 23.772 12.390 -8.523 1.00 76.25 85 PRO A O 1
ATOM 685 N N . LYS A 1 86 ? 25.472 11.839 -9.900 1.00 65.12 86 LYS A N 1
ATOM 686 C CA . LYS A 1 86 ? 26.512 11.825 -8.863 1.00 65.12 86 LYS A CA 1
ATOM 687 C C . LYS A 1 86 ? 26.523 13.180 -8.152 1.00 65.12 86 LYS A C 1
ATOM 689 O O . LYS A 1 86 ? 26.735 14.209 -8.781 1.00 65.12 86 LYS A O 1
ATOM 694 N N . GLY A 1 87 ? 26.270 13.179 -6.845 1.00 58.50 87 GLY A N 1
ATOM 695 C CA . GLY A 1 87 ? 26.207 14.401 -6.034 1.00 58.50 87 GLY A CA 1
ATOM 696 C C . GLY A 1 87 ? 24.794 14.854 -5.667 1.00 58.50 87 GLY A C 1
ATOM 697 O O . GLY A 1 87 ? 24.650 15.577 -4.683 1.00 58.50 87 GLY A O 1
ATOM 698 N N . ILE A 1 88 ? 23.750 14.330 -6.323 1.00 55.22 88 ILE A N 1
ATOM 699 C CA . ILE A 1 88 ? 22.401 14.339 -5.753 1.00 55.22 88 ILE A CA 1
ATOM 700 C C . ILE A 1 88 ? 22.355 13.202 -4.729 1.00 55.22 88 ILE A C 1
ATOM 702 O O . ILE A 1 88 ? 21.713 12.169 -4.905 1.00 55.22 88 ILE A O 1
ATOM 706 N N . LYS A 1 89 ? 23.014 13.416 -3.583 1.00 54.34 89 LYS A N 1
ATOM 707 C CA . LYS A 1 89 ? 22.319 13.051 -2.348 1.00 54.34 89 LYS A CA 1
ATOM 708 C C . LYS A 1 89 ? 20.979 13.762 -2.500 1.00 54.34 89 LYS A C 1
ATOM 710 O O . LYS A 1 89 ? 20.998 14.963 -2.760 1.00 54.34 89 LYS A O 1
ATOM 715 N N . LEU A 1 90 ? 19.858 13.049 -2.461 1.00 58.22 90 LEU A N 1
ATOM 716 C CA . LEU A 1 90 ? 18.551 13.669 -2.246 1.00 58.22 90 LEU A CA 1
ATOM 717 C C . LEU A 1 90 ? 18.693 14.439 -0.925 1.00 58.22 90 LEU A C 1
ATOM 719 O O . LEU A 1 90 ? 18.550 13.879 0.157 1.00 58.22 90 LEU A O 1
ATOM 723 N N . MET A 1 91 ? 19.215 15.661 -1.012 1.00 48.69 91 MET A N 1
ATOM 724 C CA . MET A 1 91 ? 19.701 16.427 0.117 1.00 48.69 91 MET A CA 1
ATOM 725 C C . MET A 1 91 ? 18.454 16.959 0.794 1.00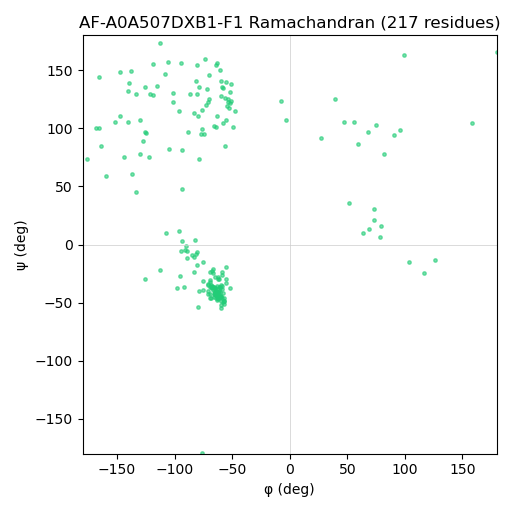 48.69 91 MET A C 1
ATOM 727 O O . MET A 1 91 ? 17.918 17.981 0.380 1.00 48.69 91 MET A O 1
ATOM 731 N N . GLY A 1 92 ? 17.984 16.240 1.810 1.00 50.53 92 GLY A N 1
ATOM 732 C CA . GLY A 1 92 ? 17.076 16.793 2.810 1.00 50.53 92 GLY A CA 1
ATOM 733 C C . GLY A 1 92 ? 15.779 16.035 3.046 1.00 50.53 92 GLY A C 1
ATOM 734 O O . GLY A 1 92 ? 15.153 16.288 4.067 1.00 50.53 92 GLY A O 1
ATOM 735 N N . GLU A 1 93 ? 15.380 15.090 2.195 1.00 55.25 93 GLU A N 1
ATOM 736 C CA . GLU A 1 93 ? 14.257 14.216 2.545 1.00 55.25 93 GLU A CA 1
ATOM 737 C C . GLU A 1 93 ? 14.799 13.007 3.297 1.00 55.25 93 GLU A C 1
ATOM 739 O O . GLU A 1 93 ? 15.290 12.042 2.707 1.00 55.25 93 GLU A O 1
ATOM 744 N N . GLU A 1 94 ? 14.744 13.073 4.630 1.00 61.16 94 GLU A N 1
ATOM 745 C CA . GLU A 1 94 ? 14.819 11.873 5.455 1.00 61.16 94 GLU A CA 1
ATOM 746 C C . GLU A 1 94 ? 13.841 10.857 4.861 1.00 61.16 94 GLU A C 1
ATOM 748 O O . GLU A 1 94 ? 12.637 11.110 4.808 1.00 61.16 94 GLU A O 1
ATOM 753 N N . VAL A 1 95 ? 14.362 9.736 4.346 1.00 67.81 95 VAL A N 1
ATOM 754 C CA . VAL A 1 95 ? 13.527 8.676 3.775 1.00 67.81 95 VAL A CA 1
ATOM 755 C C . VAL A 1 95 ? 12.531 8.282 4.846 1.00 67.81 95 VAL A C 1
ATOM 757 O O . VAL A 1 95 ? 12.893 7.665 5.850 1.00 67.81 95 VAL A O 1
ATOM 760 N N . LYS A 1 96 ? 11.282 8.684 4.641 1.00 78.44 96 LYS A N 1
ATOM 761 C CA . LYS A 1 96 ? 10.248 8.564 5.648 1.00 78.44 96 LYS A CA 1
ATOM 762 C C . LYS A 1 96 ? 10.007 7.094 5.962 1.00 78.44 96 LYS A C 1
ATOM 764 O O . LYS A 1 96 ? 9.510 6.333 5.127 1.00 78.44 96 LYS A O 1
ATOM 769 N N . LYS A 1 97 ? 10.402 6.670 7.161 1.00 85.75 97 LYS A N 1
ATOM 770 C CA . LYS A 1 97 ? 10.293 5.271 7.582 1.00 85.75 97 LYS A CA 1
ATOM 771 C C . LYS A 1 97 ? 8.917 5.035 8.174 1.00 85.75 97 LYS A C 1
ATOM 773 O O . LYS A 1 97 ? 8.503 5.762 9.058 1.00 85.75 97 LYS A O 1
ATOM 778 N N . TRP A 1 98 ? 8.241 3.993 7.704 1.00 90.75 98 TRP A N 1
ATOM 779 C CA . TRP A 1 98 ? 6.992 3.533 8.303 1.00 90.75 98 TRP A CA 1
ATOM 780 C C . TRP A 1 98 ? 7.299 2.690 9.545 1.00 90.75 98 TRP A C 1
ATOM 782 O O . TRP A 1 98 ? 7.832 1.587 9.427 1.00 90.75 98 TRP A O 1
ATOM 792 N N . THR A 1 99 ? 6.970 3.216 10.718 1.00 93.06 99 THR A N 1
ATOM 793 C CA . THR A 1 99 ? 7.245 2.652 12.042 1.00 93.06 99 THR A CA 1
ATOM 794 C C . THR A 1 99 ? 5.965 2.216 12.757 1.00 93.06 99 THR A C 1
ATOM 796 O O . THR A 1 99 ? 4.844 2.488 12.320 1.00 93.06 99 THR A O 1
ATOM 799 N N . GLU A 1 100 ? 6.129 1.565 13.910 1.00 92.62 100 GLU A N 1
ATOM 800 C CA . GLU A 1 100 ? 5.012 1.121 14.750 1.00 92.62 100 GLU A CA 1
ATOM 801 C C . GLU A 1 100 ? 4.151 2.287 15.262 1.00 92.62 100 GLU A C 1
ATOM 803 O O . GLU A 1 100 ? 2.939 2.153 15.417 1.00 92.62 100 GLU A O 1
ATOM 808 N N . LYS A 1 101 ? 4.749 3.473 15.448 1.00 93.81 101 LYS A N 1
ATOM 809 C CA . LYS A 1 101 ? 4.014 4.678 15.858 1.00 93.81 101 LYS A CA 1
ATOM 810 C C . LYS A 1 101 ? 2.989 5.083 14.802 1.00 93.81 101 LYS A C 1
ATOM 812 O O . LYS A 1 101 ? 1.830 5.329 15.127 1.00 93.81 101 LYS A O 1
ATOM 817 N N . GLU A 1 102 ? 3.398 5.120 13.536 1.00 94.44 102 GLU A N 1
ATOM 818 C CA . GLU A 1 102 ? 2.507 5.493 12.432 1.00 94.44 102 GLU A CA 1
ATOM 819 C C . GLU A 1 102 ? 1.473 4.406 12.157 1.00 94.44 102 GLU A C 1
ATOM 821 O O . GLU A 1 102 ? 0.319 4.721 1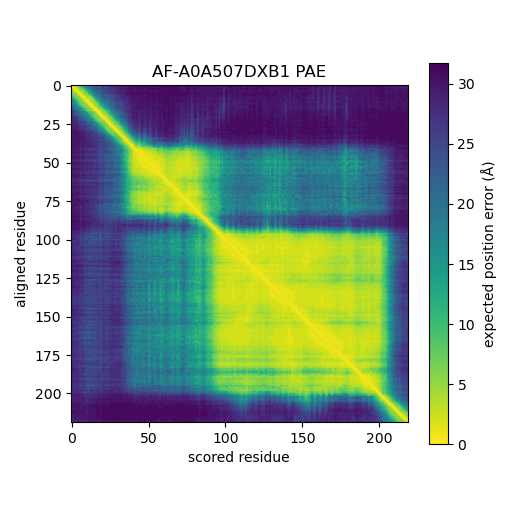1.866 1.00 94.44 102 GLU A O 1
ATOM 826 N N . ARG A 1 103 ? 1.851 3.132 12.334 1.00 94.75 103 ARG A N 1
ATOM 827 C CA . ARG A 1 103 ? 0.907 2.010 12.312 1.00 94.75 103 ARG A CA 1
ATOM 828 C C . ARG A 1 103 ? -0.191 2.196 13.363 1.00 94.75 103 ARG A C 1
ATOM 830 O O . ARG A 1 103 ? -1.363 2.155 12.999 1.00 94.75 103 ARG A O 1
ATOM 837 N N . GLY A 1 104 ? 0.161 2.463 14.621 1.00 95.50 104 GLY A N 1
ATOM 838 C CA . GLY A 1 104 ? -0.808 2.693 15.699 1.00 95.50 104 GLY A CA 1
ATOM 839 C C . GLY A 1 104 ? -1.709 3.910 15.455 1.00 95.50 104 GLY A C 1
ATOM 840 O O . GLY A 1 104 ? -2.919 3.848 15.678 1.00 95.50 104 GLY A O 1
ATOM 841 N N . LEU A 1 105 ? -1.153 5.002 14.920 1.00 96.00 105 LEU A N 1
ATOM 842 C CA . LEU A 1 105 ? -1.932 6.183 14.527 1.00 96.00 105 LEU A CA 1
ATOM 843 C C . LEU A 1 105 ? -2.911 5.880 13.387 1.00 96.00 105 LEU A C 1
ATOM 845 O O . LEU A 1 105 ? -4.045 6.355 13.420 1.00 96.00 105 LEU A O 1
ATOM 849 N N . LEU A 1 106 ? -2.513 5.061 12.410 1.00 96.00 106 LEU A N 1
ATOM 850 C CA . LEU A 1 106 ? -3.405 4.622 11.340 1.00 96.00 106 LEU A CA 1
ATOM 851 C C . LEU A 1 106 ? -4.549 3.756 11.882 1.00 96.00 106 LEU A C 1
ATOM 853 O O . LEU A 1 106 ? -5.692 3.974 11.489 1.00 96.00 106 LEU A O 1
ATOM 857 N N . VAL A 1 107 ? -4.268 2.826 12.802 1.00 95.69 107 VAL A N 1
ATOM 858 C CA . VAL A 1 107 ? -5.307 2.023 13.476 1.00 95.69 107 VAL A CA 1
ATOM 859 C C . VAL A 1 107 ? -6.309 2.930 14.189 1.00 95.69 107 VAL A C 1
ATOM 861 O O . VAL A 1 107 ? -7.508 2.835 13.936 1.00 95.69 107 VAL A O 1
ATOM 864 N N . LYS A 1 108 ? -5.826 3.889 14.985 1.00 95.25 108 LYS A N 1
ATOM 865 C CA . LYS A 1 108 ? -6.683 4.868 15.671 1.00 95.25 108 LYS A CA 1
ATOM 866 C C . LYS A 1 108 ? -7.499 5.723 14.695 1.00 95.25 108 LYS A C 1
ATOM 868 O O . LYS A 1 108 ? -8.659 6.053 14.955 1.00 95.25 108 LYS A O 1
ATOM 873 N N . GLY A 1 109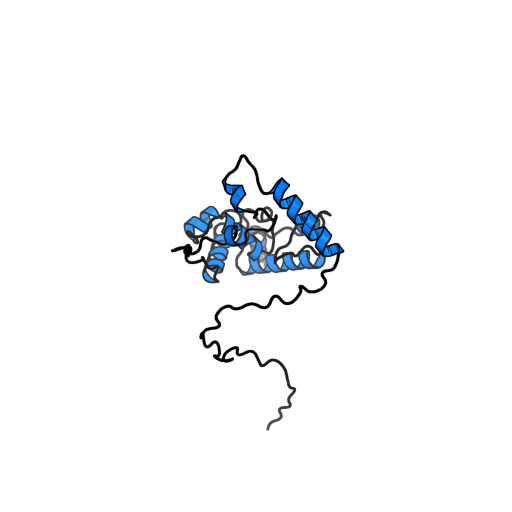 ? -6.905 6.085 13.559 1.00 94.75 109 GLY A N 1
ATOM 874 C CA . GLY A 1 109 ? -7.580 6.800 12.481 1.00 94.75 109 GLY A CA 1
ATOM 875 C C . GLY A 1 109 ? -8.715 5.988 11.861 1.00 94.75 109 GLY A C 1
ATOM 876 O O . GLY A 1 109 ? -9.811 6.514 11.676 1.00 94.75 109 GLY A O 1
ATOM 877 N N . ILE A 1 110 ? -8.484 4.701 11.599 1.00 94.56 110 ILE A N 1
ATOM 878 C CA . ILE A 1 110 ? -9.500 3.772 11.089 1.00 94.56 110 ILE A CA 1
ATOM 879 C C . ILE A 1 110 ? -10.623 3.571 12.112 1.00 94.56 110 ILE A C 1
ATOM 881 O O . ILE A 1 110 ? -11.791 3.586 11.738 1.00 94.56 110 ILE A O 1
ATOM 885 N N . GLU A 1 111 ? -10.303 3.443 13.396 1.00 94.56 111 GLU A N 1
ATOM 886 C CA . GLU A 1 111 ? -11.304 3.326 14.459 1.00 94.56 111 GLU A CA 1
ATOM 887 C C . GLU A 1 111 ? -12.191 4.583 14.548 1.00 94.56 111 GLU A C 1
ATOM 889 O O . GLU A 1 111 ? -13.412 4.495 14.687 1.00 94.56 111 GLU A O 1
ATOM 894 N N . THR A 1 112 ? -11.589 5.770 14.410 1.00 94.12 112 THR A N 1
ATOM 895 C CA . THR A 1 112 ? -12.284 7.058 14.570 1.00 94.12 112 THR A CA 1
ATOM 896 C C . THR A 1 112 ? -13.083 7.445 13.323 1.00 94.12 112 THR A C 1
ATOM 898 O O . THR A 1 112 ? -14.284 7.726 13.405 1.00 94.12 112 THR A O 1
ATOM 901 N N . TYR A 1 113 ? -12.434 7.461 12.158 1.00 94.44 113 TYR A N 1
ATOM 902 C CA . TYR A 1 113 ? -12.997 7.962 10.900 1.00 94.44 113 TYR A CA 1
ATOM 903 C C . TYR A 1 113 ? -13.545 6.843 10.017 1.00 94.44 113 TYR A C 1
ATOM 905 O O . TYR A 1 113 ? -14.617 6.999 9.439 1.00 94.44 113 TYR A O 1
ATOM 913 N N . GLY A 1 114 ? -12.876 5.691 9.986 1.00 93.19 114 GLY A N 1
ATOM 914 C CA . GLY A 1 114 ? -13.219 4.558 9.129 1.00 93.19 114 GLY A CA 1
ATOM 915 C C . GLY A 1 114 ? -12.367 4.460 7.865 1.00 93.19 114 GLY A C 1
ATOM 916 O O . GLY A 1 114 ? -11.704 5.410 7.441 1.00 93.19 114 GLY A O 1
ATOM 917 N N . ILE A 1 115 ? -12.385 3.282 7.243 1.00 93.00 115 ILE A N 1
ATOM 918 C CA . ILE A 1 115 ? -11.696 3.029 5.975 1.00 93.00 115 ILE A CA 1
ATOM 919 C C . ILE A 1 115 ? -12.405 3.788 4.844 1.00 93.00 115 ILE A C 1
ATOM 921 O O . ILE A 1 115 ? -13.603 3.636 4.619 1.00 93.00 115 ILE A O 1
ATOM 925 N N . GLY A 1 116 ? -11.643 4.605 4.111 1.00 90.75 116 GLY A N 1
ATOM 926 C CA . GLY A 1 116 ? -12.150 5.494 3.057 1.00 90.75 116 GLY A CA 1
ATOM 927 C C . GLY A 1 116 ? -11.947 6.980 3.364 1.00 90.75 116 GLY A C 1
ATOM 928 O O . GLY A 1 116 ? -11.781 7.765 2.434 1.00 90.75 116 GLY A O 1
ATOM 929 N N . HIS A 1 117 ? -11.828 7.339 4.645 1.00 94.94 117 HIS A N 1
ATOM 930 C CA . HIS A 1 117 ? -11.601 8.707 5.131 1.00 94.94 117 HIS A CA 1
ATOM 931 C C . HIS A 1 117 ? -10.110 9.018 5.342 1.00 94.94 117 HIS A C 1
ATOM 933 O O . HIS A 1 117 ? -9.670 9.495 6.388 1.00 94.94 117 HIS A O 1
ATOM 939 N N . PHE A 1 118 ? -9.278 8.682 4.351 1.00 95.38 118 PHE A N 1
ATOM 940 C CA . PHE A 1 118 ? -7.819 8.813 4.472 1.00 95.38 118 PHE A CA 1
ATOM 941 C C . PHE A 1 118 ? -7.339 10.261 4.511 1.00 95.38 118 PHE A C 1
ATOM 943 O O . PHE A 1 118 ? -6.256 10.529 5.027 1.00 95.38 118 PHE A O 1
ATOM 950 N N . ARG A 1 119 ? -8.127 11.192 3.968 1.00 94.88 119 ARG A N 1
ATOM 951 C CA . ARG A 1 119 ? -7.804 12.615 4.006 1.00 94.88 119 ARG A CA 1
ATOM 952 C C . ARG A 1 119 ? -7.909 13.144 5.435 1.00 94.88 119 ARG A C 1
ATOM 954 O O . ARG A 1 119 ? -6.988 13.790 5.909 1.00 94.88 119 ARG A O 1
ATOM 961 N N . GLU A 1 120 ? -8.980 12.797 6.130 1.00 95.50 120 GLU A N 1
ATOM 962 C CA . GLU A 1 120 ? -9.242 13.192 7.510 1.00 95.50 120 GLU A CA 1
ATOM 963 C C . GLU A 1 120 ? -8.221 12.559 8.467 1.00 95.50 120 GLU A C 1
ATOM 965 O O . GLU A 1 120 ? -7.716 13.221 9.372 1.00 95.50 120 GLU A O 1
ATOM 970 N N . ILE A 1 121 ? -7.848 11.294 8.227 1.00 94.69 121 ILE A N 1
ATOM 971 C CA . ILE A 1 121 ? -6.788 10.613 8.987 1.00 94.69 121 ILE A CA 1
ATOM 972 C C . ILE A 1 121 ? -5.428 11.292 8.770 1.00 94.69 121 ILE A C 1
ATOM 974 O O . ILE A 1 121 ? -4.690 11.493 9.735 1.00 94.69 121 ILE A O 1
ATOM 978 N N . SER A 1 122 ? -5.100 11.647 7.524 1.00 95.06 122 SER A N 1
ATOM 979 C CA . SER A 1 122 ? -3.878 12.387 7.195 1.00 95.06 122 SER A CA 1
ATOM 980 C C . SER A 1 122 ? -3.859 13.736 7.918 1.00 95.06 122 SER A C 1
ATOM 982 O O . SER A 1 122 ? -2.967 13.975 8.722 1.00 95.06 122 SER A O 1
ATOM 984 N N . GLU A 1 123 ? -4.894 14.563 7.761 1.00 95.00 123 GLU A N 1
ATOM 985 C CA . GLU A 1 123 ? -4.964 15.899 8.371 1.00 95.00 123 GLU A CA 1
ATOM 986 C C . GLU A 1 123 ? -4.903 15.865 9.913 1.00 95.00 123 GLU A C 1
ATOM 988 O O . GLU A 1 123 ? -4.292 16.742 10.522 1.00 95.00 123 GLU A O 1
ATOM 993 N N . ALA A 1 124 ? -5.511 14.861 10.557 1.00 94.75 124 ALA A N 1
ATOM 994 C CA . ALA A 1 124 ? -5.626 14.813 12.016 1.00 94.75 124 ALA A CA 1
ATOM 995 C C . ALA A 1 124 ? -4.489 14.067 12.733 1.00 94.75 124 ALA A C 1
ATOM 997 O O . ALA A 1 124 ? -4.136 14.433 13.854 1.00 94.75 124 ALA A O 1
ATOM 998 N N . LEU A 1 125 ? -3.970 12.981 12.149 1.00 93.06 125 LEU A N 1
ATOM 999 C CA . LEU A 1 125 ? -3.068 12.048 12.843 1.00 93.06 125 LEU A CA 1
ATOM 1000 C C . LEU A 1 125 ? -1.746 11.819 12.111 1.00 93.06 125 LEU A C 1
ATOM 1002 O O . LEU A 1 125 ? -0.749 11.507 12.758 1.00 93.06 125 LEU A O 1
ATOM 1006 N N . LEU A 1 126 ? -1.733 11.921 10.781 1.00 93.50 126 LEU A N 1
ATOM 1007 C CA . LEU A 1 126 ? -0.585 11.566 9.945 1.00 93.50 126 LEU A CA 1
ATOM 1008 C C . LEU A 1 126 ? -0.356 12.625 8.845 1.00 93.50 126 LEU A C 1
ATOM 1010 O O . LEU A 1 126 ? -0.409 12.276 7.663 1.00 93.50 126 LEU A O 1
ATOM 1014 N N . PRO A 1 127 ? -0.087 13.899 9.207 1.00 93.44 127 PRO A N 1
ATOM 1015 C CA . PRO A 1 127 ? -0.063 15.023 8.258 1.00 93.44 127 PRO A CA 1
ATOM 1016 C C . PRO A 1 127 ? 1.046 14.896 7.217 1.00 93.44 127 PRO A C 1
ATOM 1018 O O . PRO A 1 127 ? 0.907 15.338 6.081 1.00 93.44 127 PRO A O 1
ATOM 1021 N N . ASP A 1 128 ? 2.130 14.220 7.579 1.00 90.75 128 ASP A N 1
ATOM 1022 C CA . ASP A 1 128 ? 3.249 14.007 6.675 1.00 90.75 128 ASP A CA 1
ATOM 1023 C C . ASP A 1 128 ? 2.941 12.926 5.616 1.00 90.75 128 ASP A C 1
ATOM 1025 O O . ASP A 1 128 ? 3.745 12.703 4.711 1.00 90.75 128 ASP A O 1
ATOM 1029 N N . TRP A 1 129 ? 1.893 12.105 5.795 1.00 93.31 129 TRP A N 1
ATOM 1030 C CA . TRP A 1 129 ? 1.582 10.957 4.926 1.00 93.31 129 TRP A CA 1
ATOM 1031 C C . TRP A 1 129 ? 0.460 11.313 3.958 1.00 93.31 129 TRP A C 1
ATOM 1033 O O . TRP A 1 129 ? -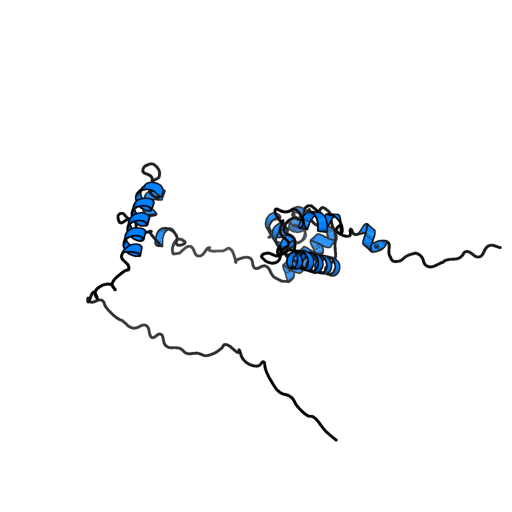0.608 11.761 4.373 1.00 93.31 129 TRP A O 1
ATOM 1043 N N . GLN A 1 130 ? 0.668 11.043 2.667 1.00 93.88 130 GLN A N 1
ATOM 1044 C CA . GLN A 1 130 ? -0.362 11.297 1.668 1.00 93.88 130 GLN A CA 1
ATOM 1045 C C . GLN A 1 130 ? -1.530 10.307 1.824 1.00 93.88 130 GLN A C 1
ATOM 1047 O O . GLN A 1 130 ? -1.307 9.129 2.126 1.00 93.88 130 GLN A O 1
ATOM 1052 N N . PRO A 1 131 ? -2.782 10.719 1.546 1.00 94.06 131 PRO A N 1
ATOM 1053 C CA . PRO A 1 131 ? -3.950 9.842 1.672 1.00 94.06 131 PRO A CA 1
ATOM 1054 C C . PRO A 1 131 ? -3.840 8.538 0.869 1.00 94.06 131 PRO A C 1
ATOM 1056 O O . PRO A 1 131 ? -4.329 7.492 1.296 1.00 94.06 131 PRO A O 1
ATOM 1059 N N . ASN A 1 132 ? -3.173 8.574 -0.290 1.00 94.44 132 ASN A N 1
ATOM 1060 C CA . ASN A 1 132 ? -2.952 7.381 -1.104 1.00 94.44 132 ASN A CA 1
ATOM 1061 C C . ASN A 1 132 ? -1.974 6.393 -0.447 1.00 94.44 132 ASN A C 1
ATOM 1063 O O . ASN A 1 132 ? -2.195 5.185 -0.512 1.00 94.44 132 ASN A O 1
ATOM 1067 N N . ASP A 1 133 ? -0.939 6.886 0.236 1.00 94.06 133 ASP A N 1
ATOM 1068 C CA . ASP A 1 133 ? -0.018 6.024 0.979 1.00 94.06 133 ASP A CA 1
ATOM 1069 C C . ASP A 1 133 ? -0.751 5.347 2.131 1.00 94.06 133 ASP A C 1
ATOM 1071 O O . ASP A 1 133 ? -0.657 4.131 2.291 1.00 94.06 133 ASP A O 1
ATOM 1075 N N . LEU A 1 134 ? -1.559 6.110 2.876 1.00 95.44 134 LEU A N 1
ATOM 1076 C CA . LEU A 1 134 ? -2.394 5.571 3.950 1.00 95.44 134 LEU A CA 1
ATOM 1077 C C . LEU A 1 134 ? -3.343 4.490 3.431 1.00 95.44 134 LEU A C 1
ATOM 1079 O O . LEU A 1 134 ? -3.443 3.432 4.045 1.00 95.44 134 LEU A O 1
ATOM 1083 N N . ARG A 1 135 ? -3.950 4.688 2.255 1.00 95.38 135 ARG A N 1
ATOM 1084 C CA . ARG A 1 135 ? -4.772 3.664 1.597 1.00 95.38 135 ARG A CA 1
ATOM 1085 C C . ARG A 1 135 ? -3.989 2.370 1.358 1.00 95.38 135 ARG A C 1
ATOM 1087 O O . ARG A 1 135 ? -4.482 1.296 1.699 1.00 95.38 135 ARG A O 1
ATOM 1094 N N . VAL A 1 136 ? -2.780 2.446 0.798 1.00 94.50 136 VAL A N 1
ATOM 1095 C CA . VAL A 1 136 ? -1.932 1.263 0.546 1.00 94.50 136 VAL A CA 1
ATOM 1096 C C . VAL A 1 136 ? -1.505 0.595 1.857 1.00 94.50 136 VAL A C 1
ATOM 1098 O O . VAL A 1 136 ? -1.470 -0.634 1.947 1.00 94.50 136 VAL A O 1
ATOM 1101 N N . LYS A 1 137 ?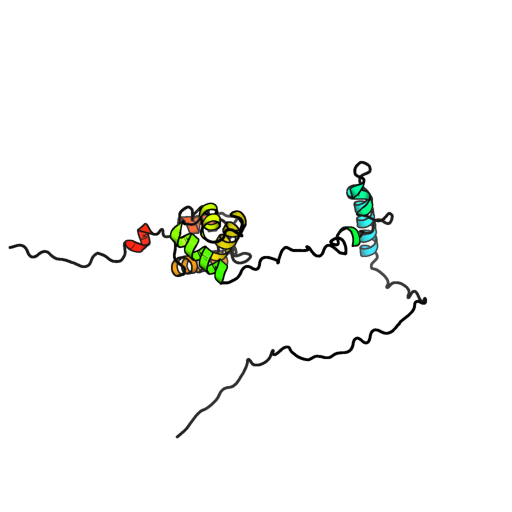 -1.212 1.378 2.899 1.00 95.00 137 LYS A N 1
ATOM 1102 C CA . LYS A 1 137 ? -0.894 0.846 4.231 1.00 95.00 137 LYS A CA 1
ATOM 1103 C C . LYS A 1 137 ? -2.099 0.138 4.846 1.00 95.00 137 LYS A C 1
ATOM 1105 O O . LYS A 1 137 ? -1.935 -0.972 5.343 1.00 95.00 137 LYS A O 1
ATOM 1110 N N . SER A 1 138 ? -3.303 0.694 4.721 1.00 95.19 138 SER A N 1
ATOM 1111 C CA . SER A 1 138 ? -4.546 0.055 5.167 1.00 95.19 138 SER A CA 1
ATOM 1112 C C . SER A 1 138 ? -4.857 -1.238 4.415 1.00 95.19 138 SER A C 1
ATOM 1114 O O . SER A 1 138 ? -5.313 -2.191 5.040 1.00 95.19 138 SER A O 1
ATOM 1116 N N . MET A 1 139 ? -4.554 -1.324 3.111 1.00 95.25 139 MET A N 1
ATOM 1117 C CA . MET A 1 139 ? -4.679 -2.583 2.358 1.00 95.25 139 MET A CA 1
ATOM 1118 C C . MET A 1 139 ? -3.848 -3.701 2.991 1.00 95.25 139 MET A C 1
ATOM 1120 O O . MET A 1 139 ? -4.343 -4.808 3.177 1.00 95.25 139 MET A O 1
ATOM 1124 N N . ARG A 1 140 ? -2.594 -3.407 3.359 1.00 94.31 140 ARG A N 1
ATOM 1125 C CA . ARG A 1 140 ? -1.700 -4.375 4.019 1.00 94.31 140 ARG A CA 1
ATOM 1126 C C . ARG A 1 140 ? -2.118 -4.676 5.454 1.00 94.31 140 ARG A C 1
ATOM 1128 O O . ARG A 1 140 ? -1.971 -5.804 5.898 1.00 94.31 140 ARG A O 1
ATOM 1135 N N . LEU A 1 141 ? -2.643 -3.677 6.156 1.00 94.38 141 LEU A N 1
ATOM 1136 C CA . LEU A 1 141 ? -3.100 -3.798 7.538 1.00 94.38 141 LEU A CA 1
ATOM 1137 C C . LEU A 1 141 ? -4.295 -4.758 7.663 1.00 94.38 141 LEU A C 1
ATOM 1139 O O . LEU A 1 141 ? -4.313 -5.596 8.553 1.00 94.38 141 LEU A O 1
ATOM 1143 N N . VAL A 1 142 ? -5.263 -4.652 6.748 1.00 94.44 142 VAL A N 1
ATOM 1144 C CA . VAL A 1 142 ? -6.470 -5.502 6.701 1.00 94.44 142 VAL A CA 1
ATOM 1145 C C . VAL A 1 142 ? -6.247 -6.768 5.861 1.00 94.44 142 VAL A C 1
ATOM 1147 O O . VAL A 1 142 ? -7.063 -7.686 5.865 1.00 94.44 142 VAL A O 1
ATOM 1150 N N . GLY A 1 143 ? -5.145 -6.839 5.112 1.00 94.56 143 GLY A N 1
ATOM 1151 C CA . GLY A 1 143 ? -4.827 -7.984 4.262 1.00 94.56 143 GLY A CA 1
ATOM 1152 C C . GLY A 1 143 ? -5.697 -8.066 3.009 1.00 94.56 143 GLY A C 1
ATOM 1153 O O . GLY A 1 143 ? -5.959 -9.161 2.520 1.00 94.56 143 GLY A O 1
ATOM 1154 N N . ARG A 1 144 ? -6.160 -6.937 2.456 1.00 93.62 144 ARG A N 1
ATOM 1155 C CA . ARG A 1 144 ? -6.986 -6.915 1.239 1.00 93.62 144 ARG A CA 1
ATOM 1156 C C . ARG A 1 144 ? -6.622 -5.770 0.310 1.00 93.62 144 ARG A C 1
ATOM 1158 O O . ARG A 1 144 ? -6.547 -4.618 0.725 1.00 93.62 144 ARG A O 1
ATOM 1165 N N . GLN A 1 145 ? -6.465 -6.079 -0.977 1.00 93.81 145 GLN A N 1
ATOM 1166 C CA . GLN A 1 145 ? -6.145 -5.073 -1.990 1.00 93.81 145 GLN A CA 1
ATOM 1167 C C . GLN A 1 145 ? -7.323 -4.122 -2.248 1.00 93.81 145 GLN A C 1
ATOM 1169 O O . GLN A 1 145 ? -7.143 -2.911 -2.369 1.00 93.81 145 GLN A O 1
ATOM 1174 N N . ASN A 1 146 ? -8.543 -4.655 -2.332 1.00 92.00 146 ASN A N 1
ATOM 1175 C CA . ASN A 1 146 ? -9.727 -3.834 -2.541 1.00 92.00 146 ASN A CA 1
ATOM 1176 C C . ASN A 1 146 ? -10.434 -3.500 -1.227 1.00 92.00 146 ASN A C 1
ATOM 1178 O O . ASN A 1 146 ? -10.995 -4.371 -0.568 1.00 92.00 146 ASN A O 1
ATOM 1182 N N . LEU A 1 147 ? -10.442 -2.210 -0.897 1.00 92.06 147 LEU A N 1
ATOM 1183 C CA . LEU A 1 147 ? -11.070 -1.661 0.300 1.00 92.06 147 LEU A CA 1
ATOM 1184 C C . LEU A 1 147 ? -12.511 -1.169 0.077 1.00 92.06 147 LEU A C 1
ATOM 1186 O O . LEU A 1 147 ? -13.102 -0.649 1.014 1.00 92.06 147 LEU A O 1
ATOM 1190 N N . GLN A 1 148 ? -13.099 -1.315 -1.119 1.00 89.75 148 GLN A N 1
ATOM 1191 C CA . GLN A 1 148 ? -14.473 -0.848 -1.389 1.00 89.75 148 GLN A CA 1
ATOM 1192 C C . GLN A 1 148 ? -15.509 -1.493 -0.453 1.00 89.75 148 GLN A C 1
ATOM 1194 O O . GLN A 1 148 ? -16.398 -0.808 0.044 1.00 89.75 148 GLN A O 1
ATOM 1199 N N . GLU A 1 149 ? -15.341 -2.778 -0.130 1.00 87.62 149 GLU A N 1
ATOM 1200 C CA . GLU A 1 149 ? -16.206 -3.495 0.825 1.00 87.62 149 GLU A CA 1
ATOM 1201 C C . GLU A 1 149 ? -16.077 -2.976 2.267 1.00 87.62 149 GLU A C 1
ATOM 1203 O O . GLU A 1 149 ? -16.982 -3.147 3.085 1.00 87.62 149 GLU A O 1
ATOM 1208 N N . TYR A 1 150 ? -14.962 -2.307 2.565 1.00 91.00 150 TYR A N 1
ATOM 1209 C CA . TYR A 1 150 ? -14.662 -1.700 3.858 1.00 91.00 150 TYR A CA 1
ATOM 1210 C C . TYR A 1 150 ? -15.007 -0.209 3.895 1.00 91.00 150 TYR A C 1
ATOM 1212 O O . TYR A 1 150 ? -14.612 0.478 4.831 1.00 91.00 150 TYR A O 1
ATOM 1220 N N . LYS A 1 151 ? -15.729 0.327 2.904 1.00 90.81 151 LYS A N 1
ATOM 1221 C CA . LYS A 1 151 ? -16.120 1.737 2.925 1.00 90.81 151 LYS A CA 1
ATOM 1222 C C . LYS A 1 151 ? -16.890 2.065 4.212 1.00 90.81 151 LYS A C 1
ATOM 1224 O O . LYS A 1 151 ? -17.872 1.396 4.541 1.00 90.81 151 LYS A O 1
ATOM 1229 N N . ASP A 1 152 ? -16.415 3.086 4.918 1.00 91.81 152 ASP A N 1
ATOM 1230 C CA . ASP A 1 152 ? -16.925 3.584 6.202 1.00 91.81 152 ASP A CA 1
ATOM 1231 C C . ASP A 1 152 ? -16.817 2.564 7.355 1.00 91.81 152 ASP A C 1
ATOM 1233 O O . ASP A 1 152 ? -17.364 2.767 8.442 1.00 91.81 152 ASP A O 1
ATOM 1237 N N . TRP A 1 153 ? -16.104 1.452 7.144 1.00 93.19 153 TRP A N 1
ATOM 1238 C CA . TRP A 1 153 ? -15.889 0.437 8.166 1.00 93.19 153 TRP A CA 1
ATOM 1239 C C . TRP A 1 153 ? -14.920 0.947 9.230 1.00 93.19 153 TRP A C 1
ATOM 1241 O O . TRP A 1 153 ? -13.855 1.479 8.911 1.00 93.19 153 TRP A O 1
ATOM 1251 N N . LYS A 1 154 ? -15.291 0.740 10.494 1.00 93.38 154 LYS A N 1
ATOM 1252 C CA . LYS A 1 154 ? -14.511 1.097 11.680 1.00 93.38 154 LYS A CA 1
ATOM 1253 C C . LYS A 1 154 ? -14.255 -0.167 12.482 1.00 93.38 154 LYS A C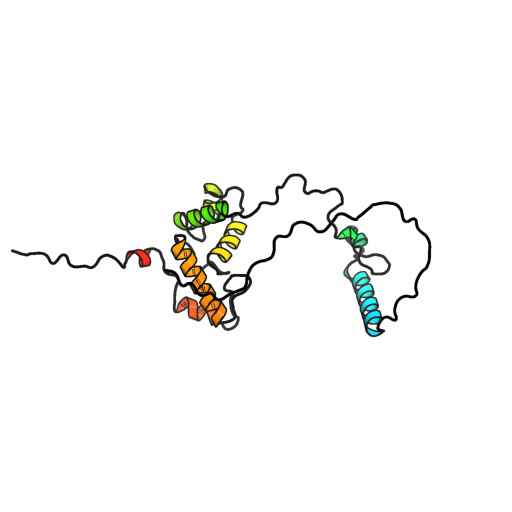 1
ATOM 1255 O O . LYS A 1 154 ? -15.202 -0.897 12.781 1.00 93.38 154 LYS A O 1
ATOM 1260 N N . GLY A 1 155 ? -13.000 -0.389 12.835 1.00 89.00 155 GLY A N 1
ATOM 1261 C CA . GLY A 1 155 ? -12.576 -1.499 13.673 1.00 89.00 155 GLY A CA 1
ATOM 1262 C C . GLY A 1 155 ? -11.388 -1.086 14.522 1.00 89.00 155 GLY A C 1
ATOM 1263 O O . GLY A 1 155 ? -10.589 -0.244 14.107 1.00 89.00 155 GLY A O 1
ATOM 1264 N N . ASP A 1 156 ? -11.319 -1.669 15.709 1.00 91.94 156 ASP A N 1
ATOM 1265 C CA . ASP A 1 156 ? -10.162 -1.602 16.589 1.00 91.94 156 ASP A CA 1
ATOM 1266 C C . ASP A 1 156 ? -9.046 -2.537 16.089 1.00 91.94 156 ASP A C 1
ATOM 1268 O O . ASP A 1 156 ? -9.166 -3.207 15.055 1.00 91.94 156 ASP A O 1
ATOM 1272 N N . GLU A 1 157 ? -7.926 -2.577 16.811 1.00 91.56 157 GLU A N 1
ATOM 1273 C CA . GLU A 1 157 ? -6.790 -3.423 16.438 1.00 91.56 157 GLU A CA 1
ATOM 1274 C C . GLU A 1 157 ? -7.165 -4.913 16.360 1.00 91.56 157 GLU A C 1
ATOM 1276 O O . GLU A 1 157 ? -6.692 -5.624 15.469 1.00 91.56 157 GLU A O 1
ATOM 1281 N N . GLU A 1 158 ? -8.055 -5.382 17.238 1.00 92.31 158 GLU A N 1
ATOM 1282 C CA . GLU A 1 158 ? -8.514 -6.771 17.259 1.00 92.31 158 GLU A CA 1
ATOM 1283 C C . GLU A 1 158 ? -9.377 -7.106 16.040 1.00 92.31 158 GLU A C 1
ATOM 1285 O O . GLU A 1 158 ? -9.143 -8.121 15.381 1.00 92.31 158 GLU A O 1
ATOM 1290 N N . ALA A 1 159 ? -10.329 -6.240 15.685 1.00 91.62 159 ALA A N 1
ATOM 1291 C CA . ALA A 1 159 ? -11.169 -6.410 14.506 1.00 91.62 159 ALA A CA 1
ATOM 1292 C C . ALA A 1 159 ? -10.344 -6.371 13.214 1.00 91.62 159 ALA A C 1
ATOM 1294 O O . ALA A 1 159 ? -10.560 -7.182 12.314 1.00 91.62 159 ALA A O 1
ATOM 1295 N N . ILE A 1 160 ? -9.363 -5.468 13.131 1.00 93.50 160 ILE A N 1
ATOM 1296 C CA . ILE A 1 160 ? -8.435 -5.392 11.996 1.00 93.50 160 ILE A CA 1
ATOM 1297 C C . ILE A 1 160 ? -7.623 -6.683 11.878 1.00 93.50 160 ILE A C 1
ATOM 1299 O O . ILE A 1 160 ? -7.490 -7.223 10.779 1.00 93.50 160 ILE A O 1
ATOM 1303 N N . LYS A 1 161 ? -7.111 -7.207 12.996 1.00 94.12 161 LYS A N 1
ATOM 1304 C CA . LYS A 1 161 ? -6.364 -8.468 13.016 1.00 94.12 161 LYS A CA 1
ATOM 1305 C C . LYS A 1 161 ? -7.245 -9.656 12.623 1.00 94.12 161 LYS A C 1
ATOM 1307 O O . LYS A 1 161 ? -6.805 -10.507 11.855 1.00 94.12 161 LYS A O 1
ATOM 1312 N N . ALA A 1 162 ? -8.488 -9.700 13.098 1.00 93.25 162 ALA A N 1
ATOM 1313 C CA . ALA A 1 162 ? -9.446 -10.736 12.725 1.00 93.25 162 ALA A CA 1
ATOM 1314 C C . ALA A 1 162 ? -9.763 -10.706 11.221 1.00 93.25 162 ALA A C 1
ATOM 1316 O O . ALA A 1 162 ? -9.805 -11.755 10.579 1.00 93.25 162 ALA A O 1
ATOM 1317 N N . GLU A 1 163 ? -9.931 -9.516 10.640 1.00 93.81 163 GLU A N 1
ATOM 1318 C CA . GLU A 1 163 ? -10.123 -9.358 9.196 1.00 93.81 163 GLU A CA 1
ATOM 1319 C C . GLU A 1 163 ? -8.867 -9.733 8.399 1.00 93.81 163 GLU A C 1
ATOM 1321 O O . GLU A 1 163 ? -8.984 -10.371 7.352 1.00 93.81 163 GLU A O 1
ATOM 1326 N N . PHE A 1 164 ? -7.674 -9.414 8.908 1.00 94.88 164 PHE A N 1
ATOM 1327 C CA . PHE A 1 164 ? -6.413 -9.837 8.300 1.00 94.88 164 PHE A CA 1
ATOM 1328 C C . PHE A 1 164 ? -6.300 -11.361 8.223 1.00 94.88 164 PHE A C 1
ATOM 1330 O O . PHE A 1 164 ? -6.074 -11.893 7.136 1.00 94.88 164 PHE A O 1
ATOM 1337 N N . GLU A 1 165 ? -6.504 -12.069 9.337 1.00 95.44 165 GLU A N 1
ATOM 1338 C CA . GLU A 1 165 ? -6.438 -13.537 9.351 1.00 95.44 165 GLU A CA 1
ATOM 1339 C C . GLU A 1 165 ? -7.542 -14.150 8.480 1.00 95.44 165 GLU A C 1
ATOM 1341 O O . GLU A 1 165 ? -7.268 -15.030 7.669 1.00 95.44 165 GLU A O 1
ATOM 1346 N N . ARG A 1 166 ? -8.768 -13.611 8.524 1.00 93.81 166 ARG A N 1
ATOM 1347 C CA . ARG A 1 166 ? -9.859 -14.042 7.635 1.00 93.81 166 ARG A CA 1
ATOM 1348 C C . ARG A 1 166 ? -9.475 -13.910 6.156 1.00 93.81 166 ARG A C 1
ATOM 1350 O O . ARG A 1 166 ? -9.683 -14.837 5.374 1.00 93.81 166 ARG A O 1
ATOM 1357 N N . ASN A 1 167 ? -8.935 -12.762 5.749 1.00 94.50 167 ASN A N 1
ATOM 1358 C CA . ASN A 1 167 ? -8.543 -12.521 4.358 1.00 94.50 167 ASN A CA 1
ATOM 1359 C C . ASN A 1 167 ? -7.344 -13.388 3.947 1.00 94.50 167 ASN A C 1
ATOM 1361 O O . ASN A 1 167 ? -7.284 -13.857 2.806 1.00 94.50 167 ASN A O 1
ATOM 1365 N N . LYS A 1 168 ? -6.422 -13.642 4.877 1.00 95.12 168 LYS A N 1
ATOM 1366 C CA . LYS A 1 168 ? -5.284 -14.542 4.692 1.00 95.12 168 LYS A CA 1
ATOM 1367 C C . LYS A 1 168 ? -5.718 -15.989 4.507 1.00 95.12 168 LYS A C 1
ATOM 1369 O O . LYS A 1 168 ? -5.211 -16.645 3.598 1.00 95.12 168 LYS A O 1
ATOM 1374 N N . ASP A 1 169 ? -6.686 -16.466 5.279 1.00 94.75 169 ASP A N 1
ATOM 1375 C CA . ASP A 1 169 ? -7.228 -17.820 5.153 1.00 94.75 169 ASP A CA 1
ATOM 1376 C C . ASP A 1 169 ? -7.921 -18.022 3.802 1.00 94.75 169 ASP A C 1
ATOM 1378 O O . ASP A 1 169 ? -7.656 -19.000 3.099 1.00 94.75 169 ASP A O 1
ATOM 1382 N N . ILE A 1 170 ? -8.754 -17.060 3.387 1.00 92.56 170 ILE A N 1
ATOM 1383 C CA . ILE A 1 170 ? -9.402 -17.076 2.067 1.00 92.56 170 ILE A CA 1
ATOM 1384 C C . ILE A 1 170 ? -8.343 -17.073 0.959 1.00 92.56 170 ILE A C 1
ATOM 1386 O O . ILE A 1 170 ? -8.392 -17.900 0.047 1.00 92.56 170 ILE A O 1
ATOM 1390 N N . GLY A 1 171 ? -7.359 -16.176 1.050 1.00 93.75 171 GLY A N 1
ATOM 1391 C CA . GLY A 1 171 ? -6.303 -16.046 0.049 1.00 93.75 171 GLY A CA 1
ATOM 1392 C C . GLY A 1 171 ? -5.408 -17.276 -0.038 1.00 93.75 171 GLY A C 1
ATOM 1393 O O . GLY A 1 171 ? -5.028 -17.669 -1.136 1.00 93.75 171 GLY A O 1
ATOM 1394 N N . THR A 1 172 ? -5.103 -17.914 1.088 1.00 94.12 172 THR A N 1
ATOM 1395 C CA . THR A 1 172 ? -4.278 -19.128 1.121 1.00 94.12 172 THR A CA 1
ATOM 1396 C C . THR A 1 172 ? -5.044 -20.317 0.549 1.00 94.12 172 THR A C 1
ATOM 1398 O O . THR A 1 172 ? -4.503 -21.056 -0.269 1.00 94.12 172 THR A O 1
ATOM 1401 N N . ARG A 1 173 ? -6.329 -20.468 0.897 1.00 93.94 173 ARG A N 1
ATOM 1402 C CA . ARG A 1 173 ? -7.187 -21.547 0.386 1.00 93.94 173 ARG A CA 1
ATOM 1403 C C . ARG A 1 173 ? -7.457 -21.443 -1.116 1.00 93.94 173 ARG A C 1
ATOM 1405 O O . ARG A 1 173 ? -7.546 -22.470 -1.781 1.00 93.94 173 ARG A O 1
ATOM 1412 N N . LEU A 1 174 ? -7.610 -20.227 -1.640 1.00 92.69 174 LEU A N 1
ATOM 1413 C CA . LEU A 1 174 ? -7.911 -19.982 -3.055 1.00 92.69 174 LEU A CA 1
ATOM 1414 C C . LEU A 1 174 ? -6.661 -19.720 -3.915 1.00 92.69 174 LEU A C 1
ATOM 1416 O O . LEU A 1 174 ? -6.778 -19.613 -5.131 1.00 92.69 174 LEU A O 1
ATOM 1420 N N . GLY A 1 175 ? -5.467 -19.625 -3.316 1.00 93.06 175 GLY A N 1
ATOM 1421 C CA . GLY A 1 175 ? -4.227 -19.291 -4.034 1.00 93.06 175 GLY A CA 1
ATOM 1422 C C . GLY A 1 175 ? -4.128 -17.819 -4.466 1.00 93.06 175 GLY A C 1
ATOM 1423 O O . GLY A 1 175 ? -3.364 -17.476 -5.367 1.00 93.06 175 GLY A O 1
ATOM 1424 N N . CYS A 1 176 ? -4.892 -16.934 -3.824 1.00 94.31 176 CYS A N 1
ATOM 1425 C CA . CYS A 1 176 ? -5.026 -15.512 -4.155 1.00 94.31 176 CYS A CA 1
ATOM 1426 C C . CYS A 1 176 ? -4.331 -14.578 -3.147 1.00 94.31 176 CYS A C 1
ATOM 1428 O O . CYS A 1 176 ? -4.522 -13.361 -3.193 1.00 94.31 176 CYS A O 1
ATOM 1430 N N . TRP A 1 177 ? -3.529 -15.123 -2.228 1.00 95.44 177 TRP A N 1
ATOM 1431 C CA . TRP A 1 177 ? -2.709 -14.339 -1.303 1.00 95.44 177 TRP A CA 1
ATOM 1432 C C . TRP A 1 177 ? -1.396 -13.910 -1.966 1.00 95.44 177 TRP A C 1
ATOM 1434 O O . TRP A 1 177 ? -0.539 -14.742 -2.263 1.00 95.44 177 TRP A O 1
ATOM 1444 N N . LYS A 1 178 ? -1.216 -12.607 -2.202 1.00 92.69 178 LYS A N 1
ATOM 1445 C CA . LYS A 1 178 ? -0.017 -12.055 -2.852 1.00 92.69 178 LYS A CA 1
ATOM 1446 C C . LYS A 1 178 ? 0.482 -10.843 -2.082 1.00 92.69 178 LYS A C 1
ATOM 1448 O O . LYS A 1 178 ? -0.287 -9.940 -1.775 1.00 92.69 178 LYS A O 1
ATOM 1453 N N . SER A 1 179 ? 1.776 -10.820 -1.762 1.00 90.62 179 SER A N 1
ATOM 1454 C CA . SER A 1 179 ? 2.428 -9.687 -1.082 1.00 90.62 179 SER A CA 1
ATOM 1455 C C . SER A 1 179 ? 1.717 -9.221 0.203 1.00 90.62 179 SER A C 1
ATOM 1457 O O . SER A 1 179 ? 1.680 -8.026 0.496 1.00 90.62 179 SER A O 1
ATOM 1459 N N . GLY A 1 180 ? 1.147 -10.159 0.969 1.00 90.06 180 GLY A N 1
ATOM 1460 C CA . GLY A 1 180 ? 0.458 -9.864 2.229 1.00 90.06 180 GLY A CA 1
ATOM 1461 C C . GLY A 1 180 ? -0.969 -9.328 2.079 1.00 90.06 180 GLY A C 1
ATOM 1462 O O . GLY A 1 180 ? -1.489 -8.759 3.035 1.00 90.06 180 GLY A O 1
ATOM 1463 N N . VAL A 1 181 ? -1.589 -9.463 0.900 1.00 95.06 181 VAL A N 1
ATOM 1464 C CA . VAL A 1 181 ? -2.986 -9.079 0.667 1.00 95.06 181 VAL A CA 1
ATOM 1465 C C . VAL A 1 181 ? -3.741 -10.113 -0.169 1.00 95.06 181 VAL A C 1
ATOM 1467 O O . VAL A 1 181 ? -3.180 -10.766 -1.050 1.00 95.06 181 VAL A O 1
ATOM 1470 N N . LEU A 1 182 ? -5.046 -10.216 0.078 1.00 93.81 182 LEU A N 1
ATOM 1471 C CA . LEU A 1 182 ? -6.001 -10.929 -0.758 1.00 93.81 182 LEU A CA 1
ATOM 1472 C C . LEU A 1 182 ? -6.259 -10.129 -2.043 1.00 93.81 182 LEU A C 1
ATOM 1474 O O . LEU A 1 182 ? -6.707 -8.974 -1.991 1.00 93.81 182 LEU A O 1
ATOM 1478 N N . VAL A 1 183 ? -5.958 -10.754 -3.181 1.00 93.69 183 VAL A N 1
ATOM 1479 C CA . VAL A 1 183 ? -6.149 -10.222 -4.537 1.00 93.69 183 VAL A CA 1
ATOM 1480 C C . VAL A 1 183 ? -7.343 -10.915 -5.196 1.00 93.69 183 VAL A C 1
ATOM 1482 O O . VAL A 1 183 ? -7.729 -12.012 -4.800 1.00 93.69 183 VAL A O 1
ATOM 1485 N N . TYR A 1 184 ? -7.933 -10.260 -6.191 1.00 89.69 184 TYR A N 1
ATOM 1486 C CA . TYR A 1 184 ? -8.964 -10.846 -7.042 1.00 89.69 184 TYR A CA 1
ATOM 1487 C C . TYR A 1 184 ? -8.476 -12.075 -7.808 1.00 89.69 184 TYR A C 1
ATOM 1489 O O . TYR A 1 184 ? -7.303 -12.171 -8.177 1.00 89.69 184 TYR A O 1
ATOM 1497 N N . ASP A 1 185 ? -9.410 -12.978 -8.077 1.00 90.56 185 ASP A N 1
ATOM 1498 C CA . ASP A 1 185 ? -9.257 -14.070 -9.022 1.00 90.56 185 ASP A CA 1
ATOM 1499 C C . ASP A 1 185 ? -10.102 -13.827 -10.274 1.00 90.56 185 ASP A C 1
ATOM 1501 O O . ASP A 1 185 ? -11.194 -13.262 -10.202 1.00 90.56 185 ASP A O 1
ATOM 1505 N N . ASP A 1 186 ? -9.607 -14.287 -11.420 1.00 87.56 186 ASP A N 1
ATOM 1506 C CA . ASP A 1 186 ? -10.321 -14.157 -12.695 1.00 87.56 186 ASP A CA 1
ATOM 1507 C C . ASP A 1 186 ? -11.598 -15.024 -12.729 1.00 87.56 186 ASP A C 1
ATOM 1509 O O . ASP A 1 186 ? -12.545 -14.715 -13.450 1.00 87.56 186 ASP A O 1
ATOM 1513 N N . ASP A 1 187 ? -11.654 -16.073 -11.898 1.00 86.62 187 ASP A N 1
ATOM 1514 C CA . ASP A 1 187 ? -12.801 -16.980 -11.768 1.00 86.62 187 ASP A CA 1
ATOM 1515 C C . ASP A 1 187 ? -13.924 -16.428 -10.857 1.00 86.62 187 ASP A C 1
ATOM 1517 O O . ASP A 1 187 ? -14.994 -17.035 -10.761 1.00 86.62 187 ASP A O 1
ATOM 1521 N N . GLY A 1 188 ? -13.699 -15.311 -10.152 1.00 87.75 188 GLY A N 1
ATOM 1522 C CA . GLY A 1 188 ? -14.669 -14.681 -9.245 1.00 87.75 188 GLY A CA 1
ATOM 1523 C C . GLY A 1 188 ? -15.002 -15.458 -7.956 1.00 87.75 188 GLY A C 1
ATOM 1524 O O . GLY A 1 188 ? -15.970 -15.121 -7.266 1.00 87.75 188 GLY A O 1
ATOM 1525 N N . LYS A 1 189 ? -14.230 -16.490 -7.597 1.00 88.88 189 LYS A N 1
ATOM 1526 C CA . LYS A 1 189 ? -14.399 -17.300 -6.375 1.00 88.88 189 LYS A CA 1
ATOM 1527 C C . LYS A 1 189 ? -14.128 -16.485 -5.115 1.00 88.88 189 LYS A C 1
ATOM 1529 O O . LYS A 1 189 ? -14.822 -16.674 -4.117 1.00 88.88 189 LYS A O 1
ATOM 1534 N N . VAL A 1 190 ? -13.158 -15.566 -5.156 1.00 87.75 190 VAL A N 1
ATOM 1535 C CA . VAL A 1 190 ? -12.856 -14.670 -4.031 1.00 87.75 190 VAL A CA 1
ATOM 1536 C C . VAL A 1 190 ? -14.071 -13.796 -3.738 1.00 87.75 190 VAL A C 1
ATOM 1538 O O . VAL A 1 190 ? -14.515 -13.718 -2.597 1.00 87.75 190 VAL A O 1
ATOM 1541 N N . ASP A 1 191 ? -14.675 -13.200 -4.763 1.00 87.38 191 ASP A N 1
ATOM 1542 C CA . ASP A 1 191 ? -15.868 -12.367 -4.594 1.00 87.38 191 ASP A CA 1
ATOM 1543 C C . ASP A 1 191 ? -17.082 -13.145 -4.094 1.00 87.38 191 ASP A C 1
ATOM 1545 O O . ASP A 1 191 ? -17.838 -12.636 -3.262 1.00 87.38 191 ASP A O 1
ATOM 1549 N N . ALA A 1 192 ? -17.274 -14.375 -4.575 1.00 88.56 192 ALA A N 1
ATOM 1550 C CA . ALA A 1 192 ? -18.342 -15.245 -4.096 1.00 88.56 192 ALA A CA 1
ATOM 1551 C C . ALA A 1 192 ? -18.190 -15.542 -2.594 1.00 88.56 192 ALA A C 1
ATOM 1553 O O . ALA A 1 192 ? -19.157 -15.421 -1.840 1.00 88.56 192 ALA A O 1
ATOM 1554 N N . GLU A 1 193 ? -16.973 -15.854 -2.145 1.00 89.25 193 GLU A N 1
ATOM 1555 C CA . GLU A 1 193 ? -16.667 -16.120 -0.737 1.00 89.25 193 GLU A CA 1
ATOM 1556 C C . GLU A 1 193 ? -16.895 -14.887 0.149 1.00 89.25 193 GLU A C 1
ATOM 1558 O O . GLU A 1 193 ? -17.478 -14.979 1.231 1.00 89.25 193 GLU A O 1
ATOM 1563 N N . ILE A 1 194 ? -16.478 -13.709 -0.321 1.00 88.00 194 ILE A N 1
ATOM 1564 C CA . ILE A 1 194 ? -16.694 -12.454 0.403 1.00 88.00 194 ILE A CA 1
ATOM 1565 C C . ILE A 1 194 ? -18.185 -12.125 0.508 1.00 88.00 194 ILE A C 1
ATOM 1567 O O . ILE A 1 194 ? -18.631 -11.680 1.562 1.00 88.00 194 ILE A O 1
ATOM 1571 N N . LYS A 1 195 ? -18.965 -12.344 -0.555 1.00 87.12 195 LYS A N 1
ATOM 1572 C CA . LYS A 1 195 ? -20.417 -12.112 -0.532 1.00 87.12 195 LYS A CA 1
ATOM 1573 C C . LYS A 1 195 ? -21.144 -13.097 0.380 1.00 87.12 195 LYS A C 1
ATOM 1575 O O . LYS A 1 195 ? -22.111 -12.707 1.027 1.00 87.12 195 LYS A O 1
ATOM 1580 N N . ALA A 1 196 ? -20.683 -14.347 0.445 1.00 87.62 196 ALA A N 1
ATOM 1581 C CA . ALA A 1 196 ? -21.226 -15.349 1.358 1.00 87.62 196 ALA A CA 1
ATOM 1582 C C . ALA A 1 196 ? -20.935 -15.003 2.828 1.00 87.62 196 ALA A C 1
ATOM 1584 O O . ALA A 1 196 ? -21.787 -15.201 3.690 1.00 87.62 196 ALA A O 1
ATOM 1585 N N . ASN A 1 197 ? -19.754 -14.442 3.096 1.00 84.50 197 ASN A N 1
ATOM 1586 C CA . ASN A 1 197 ? -19.298 -14.064 4.429 1.00 84.50 197 ASN A CA 1
ATOM 1587 C C . ASN A 1 197 ? -18.957 -12.566 4.477 1.00 84.50 197 ASN A C 1
ATOM 1589 O O . ASN A 1 197 ? -17.772 -12.228 4.475 1.00 84.50 197 ASN A O 1
ATOM 1593 N N . PRO A 1 198 ? -19.944 -11.653 4.503 1.00 83.75 198 PRO A N 1
ATOM 1594 C CA . PRO A 1 198 ? -19.685 -10.217 4.444 1.00 83.75 198 PRO A CA 1
ATOM 1595 C C . PRO A 1 198 ? -18.893 -9.713 5.659 1.00 83.75 198 PRO A C 1
ATOM 1597 O O . PRO A 1 198 ? -18.939 -10.292 6.747 1.00 83.75 198 PRO A O 1
ATOM 1600 N N . VAL A 1 199 ? -18.175 -8.602 5.468 1.00 82.81 199 VAL A N 1
ATOM 1601 C CA . VAL A 1 199 ? -17.424 -7.921 6.535 1.00 82.81 199 VAL A CA 1
ATOM 1602 C C . VAL A 1 199 ? -18.387 -7.502 7.645 1.00 82.81 199 VAL A C 1
ATOM 1604 O O . VAL A 1 199 ? -19.381 -6.817 7.387 1.00 82.81 199 VAL A O 1
ATOM 1607 N N . LYS A 1 200 ? -18.077 -7.875 8.889 1.00 78.56 200 LYS A N 1
ATOM 1608 C CA . LYS A 1 200 ? -18.889 -7.505 10.056 1.00 78.56 200 LYS A CA 1
ATOM 1609 C C . LYS A 1 200 ? -18.727 -6.013 10.334 1.00 78.56 200 LYS A C 1
ATOM 1611 O O . LYS A 1 200 ? -17.607 -5.541 10.535 1.00 78.56 200 LYS A O 1
ATOM 1616 N N . ARG A 1 201 ? -19.825 -5.254 10.347 1.00 78.06 201 ARG A N 1
ATOM 1617 C CA . ARG A 1 201 ? -19.795 -3.807 10.624 1.00 78.06 201 ARG A CA 1
ATOM 1618 C C . ARG A 1 201 ? -20.055 -3.555 12.109 1.00 78.06 201 ARG A C 1
ATOM 1620 O O . ARG A 1 201 ? -20.694 -4.358 12.778 1.00 78.06 201 ARG A O 1
ATOM 1627 N N . GLY A 1 202 ? -19.603 -2.417 12.638 1.00 56.47 202 GLY A N 1
ATOM 1628 C CA . GLY A 1 202 ? -19.719 -2.081 14.069 1.00 56.47 202 GLY A CA 1
ATOM 1629 C C . GLY A 1 202 ? -21.143 -2.115 14.662 1.00 56.47 202 GLY A C 1
ATOM 1630 O O . GLY A 1 202 ? -21.285 -2.249 15.877 1.00 56.47 202 GLY A O 1
ATOM 1631 N N . ALA A 1 203 ? -22.197 -2.053 13.837 1.00 51.44 203 ALA A N 1
ATOM 1632 C CA . ALA A 1 203 ? -23.580 -2.280 14.272 1.00 51.44 203 ALA A CA 1
ATOM 1633 C C . ALA A 1 203 ? -23.853 -3.750 14.662 1.00 51.44 203 ALA A C 1
ATOM 1635 O O . ALA A 1 203 ? -24.611 -4.005 15.595 1.00 51.44 203 ALA A O 1
ATOM 1636 N N . ASP A 1 204 ? -23.178 -4.700 14.014 1.00 49.72 204 ASP A N 1
ATOM 1637 C CA . ASP A 1 204 ? -23.316 -6.143 14.242 1.00 49.72 204 ASP A CA 1
ATOM 1638 C C . ASP A 1 204 ? -22.469 -6.628 15.431 1.00 49.72 204 ASP A C 1
ATOM 1640 O O . ASP A 1 204 ? -22.789 -7.633 16.062 1.00 49.72 204 ASP A O 1
ATOM 1644 N N . ILE A 1 205 ? -21.409 -5.891 15.782 1.00 49.69 205 ILE A N 1
ATOM 1645 C CA . ILE A 1 205 ? -20.496 -6.227 16.890 1.00 49.69 205 ILE A CA 1
ATOM 1646 C C . ILE A 1 205 ? -21.144 -5.925 18.257 1.00 49.69 205 ILE A C 1
ATOM 1648 O O . ILE A 1 205 ? -20.928 -6.654 19.223 1.00 49.69 205 ILE A O 1
ATOM 1652 N N . LYS A 1 206 ? -22.011 -4.902 18.349 1.00 42.94 206 LYS A N 1
ATOM 1653 C CA . LYS A 1 206 ? -22.709 -4.532 19.600 1.00 42.94 206 LYS A CA 1
ATOM 1654 C C . LYS A 1 206 ? -24.003 -5.317 19.872 1.00 42.94 206 LYS A C 1
ATOM 1656 O O . LYS A 1 206 ? -24.549 -5.214 20.965 1.00 42.94 206 LYS A O 1
ATOM 1661 N N . GLY A 1 207 ? -24.497 -6.113 18.921 1.00 35.31 207 GLY A N 1
ATOM 1662 C CA . GLY A 1 207 ? -25.769 -6.845 19.046 1.00 35.31 207 GLY A CA 1
ATOM 1663 C C . GLY A 1 207 ? -25.715 -8.148 19.859 1.00 35.31 207 GLY A C 1
ATOM 1664 O O . GLY A 1 207 ? -26.757 -8.755 20.098 1.00 35.31 207 GLY A O 1
ATOM 1665 N N . GLY A 1 208 ? -24.526 -8.596 20.278 1.00 35.06 208 GLY A N 1
ATOM 1666 C CA . GLY A 1 208 ? -24.324 -9.902 20.920 1.00 35.06 208 GLY A CA 1
ATOM 1667 C C . GLY A 1 208 ? -24.470 -9.944 22.445 1.00 35.06 208 GLY A C 1
ATOM 1668 O O . GLY A 1 208 ? -24.406 -11.031 23.014 1.00 35.06 208 GLY A O 1
ATOM 1669 N N . LEU A 1 209 ? -24.663 -8.806 23.123 1.00 38.09 209 LEU A N 1
ATOM 1670 C CA . LEU A 1 209 ? -24.548 -8.737 24.586 1.00 38.09 209 LEU A CA 1
ATOM 1671 C C . LEU A 1 209 ? -25.697 -7.982 25.272 1.00 38.09 209 LEU A C 1
ATOM 1673 O O . LEU A 1 209 ? -25.444 -7.166 26.143 1.00 38.09 209 LEU A O 1
ATOM 1677 N N . GLU A 1 210 ? -26.963 -8.220 24.909 1.00 41.84 210 GLU A N 1
ATOM 1678 C CA . GLU A 1 210 ? -28.075 -7.693 25.726 1.00 41.84 210 GLU A CA 1
ATOM 1679 C C . GLU A 1 210 ? -29.421 -8.411 25.517 1.00 41.84 210 GLU A C 1
ATOM 1681 O O . GLU A 1 210 ? -30.427 -7.804 25.161 1.00 41.84 210 GLU A O 1
ATOM 1686 N N . ARG A 1 211 ? -29.486 -9.726 25.767 1.00 43.00 211 ARG A N 1
ATOM 1687 C CA . ARG A 1 211 ? -30.765 -10.402 26.077 1.00 43.00 211 ARG A CA 1
ATOM 1688 C C . ARG A 1 211 ? -30.578 -11.507 27.113 1.00 43.00 211 ARG A C 1
ATOM 1690 O O . ARG A 1 211 ? -30.643 -12.686 26.796 1.00 43.00 211 ARG A O 1
ATOM 1697 N N . SER A 1 212 ? -30.404 -11.114 28.369 1.00 39.31 212 SER A N 1
ATOM 1698 C CA . SER A 1 212 ? -30.649 -11.991 29.517 1.00 39.31 212 SER A CA 1
ATOM 1699 C C . SER A 1 212 ? -31.645 -11.315 30.464 1.00 39.31 212 SER A C 1
ATOM 1701 O O . SER A 1 212 ? -31.305 -10.434 31.250 1.00 39.31 212 SER A O 1
ATOM 1703 N N . ASP A 1 213 ? -32.907 -11.696 30.269 1.00 43.31 213 ASP A N 1
ATOM 1704 C CA . ASP A 1 213 ? -34.029 -11.745 31.209 1.00 43.31 213 ASP A CA 1
ATOM 1705 C C . ASP A 1 213 ? -34.055 -10.789 32.419 1.00 43.31 213 ASP A C 1
ATOM 1707 O O . ASP A 1 213 ? -33.733 -11.151 33.549 1.00 43.31 213 ASP A O 1
ATOM 1711 N N . LYS A 1 214 ? -34.676 -9.617 32.237 1.00 42.81 214 LYS A N 1
ATOM 1712 C CA . LYS A 1 214 ? -35.484 -8.995 33.303 1.00 42.81 214 LYS A CA 1
ATOM 1713 C C . LYS A 1 214 ? -36.944 -9.401 33.122 1.00 42.81 214 LYS A C 1
ATOM 1715 O O . LYS A 1 214 ? -37.760 -8.651 32.582 1.00 42.81 214 LYS A O 1
ATOM 1720 N N . LYS A 1 215 ? -37.286 -10.603 33.595 1.00 46.91 215 LYS A N 1
ATOM 1721 C CA . LYS A 1 215 ? -38.680 -11.038 33.735 1.00 46.91 215 LYS A CA 1
ATOM 1722 C C . LYS A 1 215 ? -39.344 -10.163 34.802 1.00 46.91 215 LYS A C 1
ATOM 1724 O O . LYS A 1 215 ? -39.101 -10.294 35.999 1.00 46.91 215 LYS A O 1
ATOM 1729 N N . ARG A 1 216 ? -40.131 -9.198 34.326 1.00 44.53 216 ARG A N 1
ATOM 1730 C CA . ARG A 1 216 ? -40.968 -8.300 35.122 1.00 44.53 216 ARG A CA 1
ATOM 1731 C C . ARG A 1 216 ? -41.862 -9.121 36.056 1.00 44.53 216 ARG A C 1
ATOM 1733 O O . ARG A 1 216 ? -42.735 -9.847 35.591 1.00 44.53 216 ARG A O 1
ATOM 1740 N N . ARG A 1 217 ? -41.677 -8.937 37.367 1.00 45.41 217 ARG A N 1
ATOM 1741 C CA . ARG A 1 217 ? -42.746 -9.107 38.357 1.00 45.41 217 ARG A CA 1
ATOM 1742 C C . ARG A 1 217 ? -43.921 -8.231 37.918 1.00 45.41 217 ARG A C 1
ATOM 1744 O O . ARG A 1 217 ? -43.749 -7.023 37.757 1.00 45.41 217 ARG A O 1
ATOM 1751 N N . ARG A 1 218 ? -45.091 -8.832 37.720 1.00 45.31 218 ARG A N 1
ATOM 1752 C CA . ARG A 1 218 ? -46.364 -8.115 37.743 1.00 45.31 218 ARG A CA 1
ATOM 1753 C C . ARG A 1 218 ? -47.179 -8.639 38.920 1.00 45.31 218 ARG A C 1
ATOM 1755 O O . ARG A 1 218 ? -47.143 -9.834 39.203 1.00 45.31 218 ARG A O 1
ATOM 1762 N N . VAL A 1 219 ? -47.761 -7.652 39.591 1.00 49.28 219 VAL A N 1
ATOM 1763 C CA . VAL A 1 219 ? -48.666 -7.659 40.743 1.00 49.28 219 VAL A CA 1
ATOM 1764 C C . VAL A 1 219 ? -49.873 -8.548 40.493 1.00 49.28 219 VAL A C 1
ATOM 1766 O O . VAL A 1 219 ? -50.339 -8.547 39.330 1.00 49.28 219 VAL A O 1
#

Nearest PDB structures (foldseek):
  7f4m-assembly1_B  TM=6.852E-01  e=2.244E-06  Tetrahymena thermophila SB210
  7f4t-assembly3_G  TM=6.749E-01  e=1.900E-06  Paramecium tetraurelia strain d4-2
  7f4t-assembly1_B  TM=6.605E-01  e=1.182E-05  Paramecium tetraurelia strain d4-2
  7f4n-assembly2_G  TM=6.774E-01  e=2.866E-05  Tetrahymena thermophila SB210
  7f4t-assembly4_J  TM=6.683E-01  e=1.558E-05  Paramecium tetraurelia strain d4-2

Secondary structure (DSSP, 8-state):
----------------------------------PPPP---HHHHHHHHHHHHHHHHHT--TT-GGGGGTB-TTS-B-TTTTSPPTT----S-------HHHHHHHHHHHHHT-TT-HHHHHHHH-TTS-HHHHHHHHHHHHTBS--GGGTT----HHHHHHHHHHHHHHHHHHT-EETTEE---TTSHHHHHHHHSPPPPHHHHGGGS--S-------